Protein AF-0000000071590971 (afdb_homodimer)

Foldseek 3Di:
DKDKDALVPD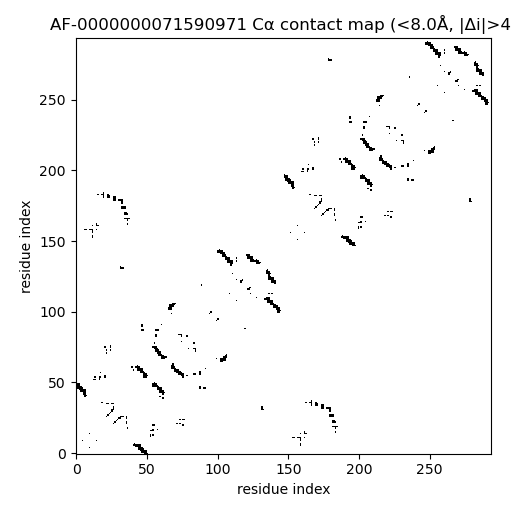DPLRVVQLQVQLCCPVCPVVVFDDDDPDPQSNAWIKIFDDDPSHTQWIKTWHDDPQAIEIDSTDGHPVCPPVCVSVVSVVVVVVCCVVPPLQGKYKYKAFPVCVVVVVVVAKDWDDDWDADSNTTITMIIHHRDPPD/DKDKDALVPDDPLRVVQLQVQLCCPVCPVVVFDDDDDDPQSNAWIKIFDDDPSHTQWIKTWHDDPQAIEIDSTDGHPVCPPVCVSVVSVVVVVVCCVVPPLQGKYKYKAFPVCVVVVVVVAKDWDDDWDADRNTTITMIIHHRPPPD

Secondary structure (DSSP, 8-state):
-EEEEEGGG--HHHHHHHHHHHIIIIIIITT--S--S-GGGGGSEEEEEEETTEEEEEEEEEEETTEEEEEEEEE-GGGTTSSHHHHHHHHHHHHHHHH-TTS-EEEEEEGGGHHHHHTTT-EEEEEEEEETTEEEEEEEE------/-EEEEEGGG--HHHHHHHHHHHIIIIIIITT--S--S-GGGGGSEEEEEEETTEEEEEEEEEEETTEEEEEEEEE-GGGTTSSHHHHHHHHHHHHHHHH-TTS-EEEEEEGGGHHHHHTTT-EEEEEEEEETTEEEEEEEE------

Nearest PDB structures (foldseek):
  1xeb-assembly1_A  TM=9.578E-01  e=4.133E-16  Pseudomonas aeruginosa
  5z6n-assembly1_A  TM=9.595E-01  e=4.675E-16  Escherichia coli K-12
  1xeb-assembly6_F  TM=9.473E-01  e=4.035E-15  Pseudomonas aeruginosa
  5jph-assembly2_A  TM=8.829E-01  e=5.433E-12  Staphylococcus aureus subsp. aureus COL
  1q2y-assembly1_A  TM=8.613E-01  e=1.862E-11  Bacillus subtilis

Solvent-accessible surface area (backbone atoms only — not comparable to full-atom values): 16065 Å² total; per-residue (Å²): 87,79,46,77,36,46,45,90,69,46,46,49,66,55,51,49,27,48,48,30,45,47,31,41,43,59,21,40,71,62,66,29,67,55,72,54,69,58,75,64,56,71,70,14,38,38,39,34,30,46,57,95,84,33,49,44,31,35,32,36,37,36,75,50,99,82,30,31,30,58,44,76,71,45,58,35,80,92,58,60,94,66,58,53,68,60,52,50,50,52,52,51,50,50,52,35,61,73,75,38,40,82,38,29,37,46,37,76,37,50,56,92,52,44,66,63,46,38,77,73,59,34,42,78,48,87,69,72,42,79,51,87,89,35,55,24,30,40,31,37,28,78,38,63,73,81,122,88,78,47,76,36,45,46,88,69,48,47,50,67,55,52,49,28,49,47,30,46,47,29,43,44,59,22,37,71,61,66,30,68,55,72,55,69,57,76,64,56,70,72,14,39,39,39,35,31,44,57,96,83,35,48,45,32,37,32,37,36,37,75,51,99,81,29,31,30,56,46,76,72,44,60,35,79,92,56,58,92,68,57,52,68,58,52,50,50,52,53,53,48,49,52,34,60,74,73,39,39,82,36,29,36,46,38,76,36,49,57,90,51,45,65,63,46,39,75,73,61,34,43,79,49,88,69,72,40,78,51,86,87,35,54,24,30,39,30,37,28,77,38,64,73,84,125

Structure (mmCIF, N/CA/C/O backbone):
data_AF-0000000071590971-model_v1
#
loop_
_entity.id
_entity.type
_entity.pdbx_description
1 polymer 'Acetyltransferase, GNAT family'
#
loop_
_atom_site.group_PDB
_atom_site.id
_atom_site.type_symbol
_atom_site.label_atom_id
_atom_site.label_alt_id
_atom_site.label_comp_id
_atom_site.label_asym_id
_atom_site.label_entity_id
_atom_site.label_seq_id
_atom_site.pdbx_PDB_ins_code
_atom_site.Cartn_x
_atom_site.Cartn_y
_atom_site.Cartn_z
_atom_site.occupancy
_atom_site.B_iso_or_equiv
_atom_site.auth_seq_id
_atom_site.auth_comp_id
_atom_site.auth_asym_id
_atom_site.auth_atom_id
_atom_site.pdbx_PDB_model_num
ATOM 1 N N . MET A 1 1 ? 9.281 -3.762 -20.266 1 92.06 1 MET A N 1
ATOM 2 C CA . MET A 1 1 ? 10.32 -4.73 -19.953 1 92.06 1 MET A CA 1
ATOM 3 C C . MET A 1 1 ? 9.914 -5.609 -18.781 1 92.06 1 MET A C 1
ATOM 5 O O . MET A 1 1 ? 9.312 -5.125 -17.812 1 92.06 1 MET A O 1
ATOM 9 N N . TRP A 1 2 ? 10.141 -6.891 -18.938 1 96.81 2 TRP A N 1
ATOM 10 C CA . TRP A 1 2 ? 9.859 -7.812 -17.844 1 96.81 2 TRP A CA 1
ATOM 11 C C . TRP A 1 2 ? 11.031 -7.883 -16.875 1 96.81 2 TRP A C 1
ATOM 13 O O . TRP A 1 2 ? 12.195 -7.855 -17.281 1 96.81 2 TRP A O 1
ATOM 23 N N . SER A 1 3 ? 10.711 -7.938 -15.68 1 98 3 SER A N 1
ATOM 24 C CA . SER A 1 3 ? 11.734 -8.055 -14.641 1 98 3 SER A CA 1
ATOM 25 C C . SER A 1 3 ? 11.336 -9.102 -13.602 1 98 3 SER A C 1
ATOM 27 O O . SER A 1 3 ? 10.156 -9.281 -13.305 1 98 3 SER A O 1
ATOM 29 N N . ILE A 1 4 ? 12.258 -9.836 -13.078 1 98.06 4 ILE A N 1
ATOM 30 C CA . ILE A 1 4 ? 12.156 -10.727 -11.93 1 98.06 4 ILE A CA 1
ATOM 31 C C . ILE A 1 4 ? 13.188 -10.336 -10.875 1 98.06 4 ILE A C 1
ATOM 33 O O . ILE A 1 4 ? 14.391 -10.352 -11.133 1 98.06 4 ILE A O 1
ATOM 37 N N . LYS A 1 5 ? 12.742 -9.953 -9.758 1 98.12 5 LYS A N 1
ATOM 38 C CA . LYS A 1 5 ? 13.648 -9.438 -8.734 1 98.12 5 LYS A CA 1
ATOM 39 C C . LYS A 1 5 ? 13.25 -9.93 -7.348 1 98.12 5 LYS A C 1
ATOM 41 O O . LYS A 1 5 ? 12.055 -10.07 -7.051 1 98.12 5 LYS A O 1
ATOM 46 N N . THR A 1 6 ? 14.266 -10.195 -6.539 1 97.81 6 THR A N 1
ATOM 47 C CA . THR A 1 6 ? 13.984 -10.336 -5.113 1 97.81 6 THR A CA 1
ATOM 48 C C . THR A 1 6 ? 13.664 -8.977 -4.492 1 97.81 6 THR A C 1
ATOM 50 O O . THR A 1 6 ? 13.867 -7.938 -5.121 1 97.81 6 THR A O 1
ATOM 53 N N . PHE A 1 7 ? 13.086 -8.984 -3.287 1 98.5 7 PHE A N 1
ATOM 54 C CA . PHE A 1 7 ? 12.703 -7.738 -2.633 1 98.5 7 PHE A CA 1
ATOM 55 C C . PHE A 1 7 ? 13.891 -6.793 -2.523 1 98.5 7 PHE A C 1
ATOM 57 O O . PHE A 1 7 ? 13.766 -5.594 -2.789 1 98.5 7 PHE A O 1
ATOM 64 N N . SER A 1 8 ? 15.047 -7.297 -2.168 1 97.44 8 SER A N 1
ATOM 65 C CA . SER A 1 8 ? 16.234 -6.477 -1.939 1 97.44 8 SER A CA 1
ATOM 66 C C . SER A 1 8 ? 16.734 -5.867 -3.24 1 97.44 8 SER A C 1
ATOM 68 O O . SER A 1 8 ? 17.531 -4.918 -3.223 1 97.44 8 SER A O 1
ATOM 70 N N . GLU A 1 9 ? 16.328 -6.391 -4.387 1 98.31 9 GLU A N 1
ATOM 71 C CA . GLU A 1 9 ? 16.766 -5.898 -5.688 1 98.31 9 GLU A CA 1
ATOM 72 C C . GLU A 1 9 ? 15.828 -4.812 -6.211 1 98.31 9 GLU A C 1
ATOM 74 O O . GLU A 1 9 ? 16.156 -4.117 -7.176 1 98.31 9 GLU A O 1
ATOM 79 N N . LEU A 1 10 ? 14.695 -4.68 -5.602 1 98.38 10 LEU A N 1
ATOM 80 C CA . LEU A 1 10 ? 13.734 -3.666 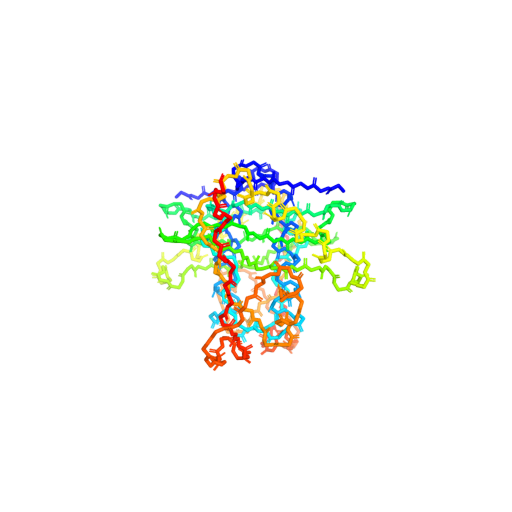-6.035 1 98.38 10 LEU A CA 1
ATOM 81 C C . LEU A 1 10 ? 14.242 -2.268 -5.699 1 98.38 10 LEU A C 1
ATOM 83 O O . LEU A 1 10 ? 14.859 -2.061 -4.648 1 98.38 10 LEU A O 1
ATOM 87 N N . THR A 1 11 ? 14.008 -1.368 -6.555 1 97.5 11 THR A N 1
ATOM 88 C CA . THR A 1 11 ? 14.156 0.041 -6.207 1 97.5 11 THR A CA 1
ATOM 89 C C . THR A 1 11 ? 12.906 0.561 -5.512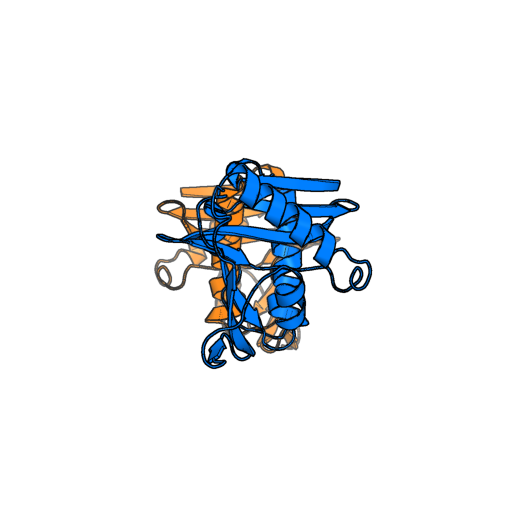 1 97.5 11 THR A C 1
ATOM 91 O O . THR A 1 11 ? 11.844 -0.063 -5.582 1 97.5 11 THR A O 1
ATOM 94 N N . THR A 1 12 ? 12.984 1.682 -4.852 1 97.81 12 THR A N 1
ATOM 95 C CA . THR A 1 12 ? 11.828 2.283 -4.195 1 97.81 12 THR A CA 1
ATOM 96 C C . THR A 1 12 ? 10.766 2.664 -5.215 1 97.81 12 THR A C 1
ATOM 98 O O . THR A 1 12 ? 9.562 2.512 -4.957 1 97.81 12 THR A O 1
ATOM 101 N N . THR A 1 13 ? 11.219 3.104 -6.395 1 97.81 13 THR A N 1
ATOM 102 C CA . THR A 1 13 ? 10.273 3.471 -7.445 1 97.81 13 THR A CA 1
ATOM 103 C C . THR A 1 13 ? 9.508 2.244 -7.938 1 97.81 13 THR A C 1
ATOM 105 O O . THR A 1 13 ? 8.297 2.312 -8.18 1 97.81 13 THR A O 1
ATOM 108 N N . GLU A 1 14 ? 10.211 1.146 -8.055 1 98.12 14 GLU A N 1
ATOM 109 C CA . GLU A 1 14 ? 9.555 -0.095 -8.453 1 98.12 14 GLU A CA 1
ATOM 110 C C . GLU A 1 14 ? 8.57 -0.565 -7.391 1 98.12 14 GLU A C 1
ATOM 112 O O . GLU A 1 14 ? 7.441 -0.958 -7.707 1 98.12 14 GLU A O 1
ATOM 117 N N . LEU A 1 15 ? 9 -0.522 -6.172 1 98.56 15 LEU A N 1
ATOM 118 C CA . LEU A 1 15 ? 8.141 -0.963 -5.078 1 98.56 15 LEU A CA 1
ATOM 119 C C . LEU A 1 15 ? 6.906 -0.076 -4.961 1 98.56 15 LEU A C 1
ATOM 121 O O . LEU A 1 15 ? 5.793 -0.574 -4.781 1 98.56 15 LEU A O 1
ATOM 125 N N . TYR A 1 16 ? 7.121 1.243 -5.109 1 98.62 16 TYR A N 1
ATOM 126 C CA . TYR A 1 16 ? 6 2.176 -5.145 1 98.62 16 TYR A CA 1
ATOM 127 C C . TYR A 1 16 ? 5.004 1.787 -6.234 1 98.62 16 TYR A C 1
ATOM 129 O O . TYR A 1 16 ? 3.803 1.673 -5.973 1 98.62 16 TYR A O 1
ATOM 137 N N . ALA A 1 17 ? 5.469 1.573 -7.426 1 98.62 17 ALA A N 1
ATOM 138 C CA . ALA A 1 17 ? 4.609 1.3 -8.57 1 98.62 17 ALA A CA 1
ATOM 139 C C . ALA A 1 17 ? 3.873 -0.027 -8.398 1 98.62 17 ALA A C 1
ATOM 141 O O . ALA A 1 17 ? 2.715 -0.159 -8.805 1 98.62 17 ALA A O 1
ATOM 142 N N . ILE A 1 18 ? 4.551 -1.015 -7.781 1 98.75 18 ILE A N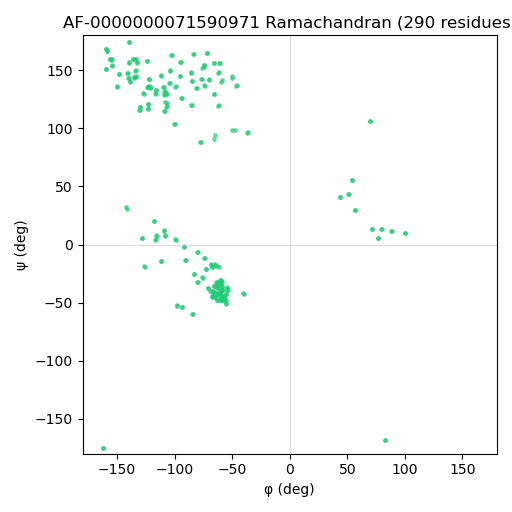 1
ATOM 143 C CA . ILE A 1 18 ? 3.943 -2.314 -7.512 1 98.75 18 ILE A CA 1
ATOM 144 C C . ILE A 1 18 ? 2.771 -2.145 -6.547 1 98.75 18 ILE A C 1
ATOM 146 O O . ILE A 1 18 ? 1.661 -2.605 -6.824 1 98.75 18 ILE A O 1
ATOM 150 N N . TYR A 1 19 ? 2.979 -1.429 -5.492 1 98.81 19 TYR A N 1
ATOM 151 C CA . TYR A 1 19 ? 1.934 -1.257 -4.488 1 98.81 19 TYR A CA 1
ATOM 152 C C . TYR A 1 19 ? 0.808 -0.377 -5.02 1 98.81 19 TYR A C 1
ATOM 154 O O . TYR A 1 19 ? -0.36 -0.578 -4.676 1 98.81 19 TYR A O 1
ATOM 162 N N . GLU A 1 20 ? 1.176 0.636 -5.801 1 98.62 20 GLU A N 1
ATOM 163 C CA . GLU A 1 20 ? 0.149 1.473 -6.414 1 98.62 20 GLU A CA 1
ATOM 164 C C . GLU A 1 20 ? -0.809 0.639 -7.262 1 98.62 20 GLU A C 1
ATOM 166 O O . GLU A 1 20 ? -2.029 0.762 -7.129 1 98.62 20 GLU A O 1
ATOM 171 N N . LEU A 1 21 ? -0.313 -0.253 -8.07 1 98.62 21 LEU A N 1
ATOM 172 C CA . LEU A 1 21 ? -1.128 -1.11 -8.922 1 98.62 21 LEU A CA 1
ATOM 173 C C . LEU A 1 21 ? -1.938 -2.096 -8.086 1 98.62 21 LEU A C 1
ATOM 175 O O . LEU A 1 21 ? -3.123 -2.312 -8.352 1 98.62 21 LEU A O 1
ATOM 179 N N . ARG A 1 22 ? -1.314 -2.711 -7.102 1 98.75 22 ARG A N 1
ATOM 180 C CA . ARG A 1 22 ? -1.985 -3.727 -6.297 1 98.75 22 ARG A CA 1
ATOM 181 C C . ARG A 1 22 ? -3.141 -3.123 -5.504 1 98.75 22 ARG A C 1
ATOM 183 O O . ARG A 1 22 ? -4.234 -3.689 -5.465 1 98.75 22 ARG A O 1
ATOM 190 N N . VAL A 1 23 ? -2.914 -1.978 -4.914 1 98.5 23 VAL A N 1
ATOM 191 C CA . VAL A 1 23 ? -3.988 -1.324 -4.176 1 98.5 23 VAL A CA 1
ATOM 192 C C . VAL A 1 23 ? -5.09 -0.891 -5.137 1 98.5 23 VAL A C 1
ATOM 194 O O . VAL A 1 23 ? -6.277 -1.052 -4.844 1 98.5 23 VAL A O 1
ATOM 197 N N . LYS A 1 24 ? -4.719 -0.324 -6.258 1 98.12 24 LYS A N 1
ATOM 198 C CA . LYS A 1 24 ? -5.672 0.104 -7.277 1 98.12 24 LYS A CA 1
ATOM 199 C C . LYS A 1 24 ? -6.582 -1.045 -7.699 1 98.12 24 LYS A C 1
ATOM 201 O O . LYS A 1 24 ? -7.781 -0.847 -7.906 1 98.12 24 LYS A O 1
ATOM 206 N N . THR A 1 25 ? -6.059 -2.207 -7.762 1 97.81 25 THR A N 1
ATOM 207 C CA . THR A 1 25 ? -6.793 -3.346 -8.305 1 97.81 25 THR A CA 1
ATOM 208 C C . THR A 1 25 ? -7.492 -4.117 -7.188 1 97.81 25 THR A C 1
ATOM 210 O O . THR A 1 25 ? -8.719 -4.273 -7.211 1 97.81 25 THR A O 1
ATOM 213 N N . PHE A 1 26 ? -6.77 -4.531 -6.156 1 96.44 26 PHE A N 1
ATOM 214 C CA . PHE A 1 26 ? -7.289 -5.492 -5.191 1 96.44 26 PHE A CA 1
ATOM 215 C C . PHE A 1 26 ? -8.133 -4.793 -4.129 1 96.44 26 PHE A C 1
ATOM 217 O O . PHE A 1 26 ? -9.047 -5.391 -3.562 1 96.44 26 PHE A O 1
ATOM 224 N N . VAL A 1 27 ? -7.879 -3.512 -3.879 1 96.69 27 VAL A N 1
ATOM 225 C CA . VAL A 1 27 ? -8.664 -2.773 -2.893 1 96.69 27 VAL A CA 1
ATOM 226 C C . VAL A 1 27 ? -9.75 -1.966 -3.596 1 96.69 27 VAL A C 1
ATOM 228 O O . VAL A 1 27 ? -10.938 -2.174 -3.354 1 96.69 27 VAL A O 1
ATOM 231 N N . VAL A 1 28 ? -9.398 -1.169 -4.578 1 96.81 28 VAL A N 1
ATOM 232 C CA . VAL A 1 28 ? -10.32 -0.182 -5.133 1 96.81 28 VAL A CA 1
ATOM 233 C C . VAL A 1 28 ? -11.211 -0.838 -6.188 1 96.81 28 VAL A C 1
ATOM 235 O O . VAL A 1 28 ? -12.438 -0.871 -6.039 1 96.81 28 VAL A O 1
ATOM 238 N N . GLU A 1 29 ? -10.578 -1.341 -7.164 1 96.75 29 GLU A N 1
ATOM 239 C CA . GLU A 1 29 ? -11.344 -1.936 -8.258 1 96.75 29 GLU A CA 1
ATOM 240 C C . GLU A 1 29 ? -12.211 -3.092 -7.762 1 96.75 29 GLU A C 1
ATOM 242 O O . GLU A 1 29 ? -13.375 -3.207 -8.141 1 96.75 29 GLU A O 1
ATOM 247 N N . GLN A 1 30 ? -11.695 -3.914 -6.879 1 93.88 30 GLN A N 1
ATOM 248 C CA . GLN A 1 30 ? -12.406 -5.105 -6.422 1 93.88 30 GLN A CA 1
ATOM 249 C C . GLN A 1 30 ? -13.227 -4.805 -5.172 1 93.88 30 GLN A C 1
ATOM 251 O O . GLN A 1 30 ? -13.914 -5.688 -4.648 1 93.88 30 GLN A O 1
ATOM 256 N N . GLN A 1 31 ? -13.164 -3.602 -4.684 1 93.38 31 GLN A N 1
ATOM 257 C CA . GLN A 1 31 ? -13.969 -3.145 -3.557 1 93.38 31 GLN A CA 1
ATOM 258 C C . GLN A 1 31 ? -13.797 -4.066 -2.354 1 93.38 31 GLN A C 1
ATOM 260 O O . GLN A 1 31 ? -14.789 -4.551 -1.796 1 93.38 31 GLN A O 1
ATOM 265 N N . ARG A 1 32 ? -12.547 -4.234 -1.951 1 92.81 32 ARG A N 1
ATOM 266 C CA . ARG A 1 32 ? -12.227 -5.121 -0.837 1 92.81 32 ARG A CA 1
ATOM 267 C C . ARG A 1 32 ? -11.477 -4.367 0.261 1 92.81 32 ARG A C 1
ATOM 269 O O . ARG A 1 32 ? -10.555 -3.604 -0.019 1 92.81 32 ARG A O 1
ATOM 276 N N . ILE A 1 33 ? -11.914 -4.621 1.506 1 94.62 33 ILE A N 1
ATOM 277 C CA . ILE A 1 33 ? -11.203 -4.133 2.684 1 94.62 33 ILE A CA 1
ATOM 278 C C . ILE A 1 33 ? -10.344 -5.25 3.27 1 94.62 33 ILE A C 1
ATOM 280 O O . ILE A 1 33 ? -10.859 -6.152 3.938 1 94.62 33 ILE A O 1
ATOM 284 N N . TYR A 1 34 ? -9.086 -5.168 3.037 1 94.12 34 TYR A N 1
ATOM 285 C CA . TYR A 1 34 ? -8.148 -6.141 3.592 1 94.12 34 TYR A CA 1
ATOM 286 C C . TYR A 1 34 ? -6.73 -5.59 3.609 1 94.12 34 TYR A C 1
ATOM 288 O O . TYR A 1 34 ? -6.461 -4.535 3.027 1 94.12 34 TYR A O 1
ATOM 296 N N . GLN A 1 35 ? -5.871 -6.199 4.238 1 96.88 35 GLN A N 1
ATOM 297 C CA . GLN A 1 35 ? -4.477 -5.789 4.367 1 96.88 35 GLN A CA 1
ATOM 298 C C . GLN A 1 35 ? -3.688 -6.117 3.105 1 96.88 35 GLN A C 1
ATOM 300 O O . GLN A 1 35 ? -3.119 -7.203 2.988 1 96.88 35 GLN A O 1
ATOM 305 N N . GLU A 1 36 ? -3.793 -5.105 2.283 1 97 36 GLU A N 1
ATOM 306 C CA . GLU A 1 36 ? -2.789 -5.164 1.223 1 97 36 GLU A CA 1
ATOM 307 C C . GLU A 1 36 ? -1.409 -4.781 1.747 1 97 36 GLU A C 1
ATOM 309 O O . GLU A 1 36 ? -1.296 -4.074 2.752 1 97 36 GLU A O 1
ATOM 314 N N . VAL A 1 37 ? -0.201 -5.223 1.146 1 98.06 37 VAL A N 1
ATOM 315 C CA . VAL A 1 37 ? 1.184 -5.086 1.586 1 98.06 37 VAL A CA 1
ATOM 316 C C . VAL A 1 37 ? 1.42 -5.953 2.82 1 98.06 37 VAL A C 1
ATOM 318 O O . VAL A 1 37 ? 0.934 -5.641 3.908 1 98.06 37 VAL A O 1
ATOM 321 N N . ASP A 1 38 ? 2.055 -6.965 2.699 1 97.88 38 ASP A N 1
ATOM 322 C CA . ASP A 1 38 ? 2.273 -7.895 3.803 1 97.88 38 ASP A CA 1
ATOM 323 C C . ASP A 1 38 ? 3.701 -8.438 3.791 1 97.88 38 ASP A C 1
ATOM 325 O O . ASP A 1 38 ? 4.484 -8.109 2.896 1 97.88 38 ASP A O 1
ATOM 329 N N . ASP A 1 39 ? 4.027 -9.164 4.785 1 97.5 39 ASP A N 1
ATOM 330 C CA . ASP A 1 39 ? 5.426 -9.531 4.996 1 97.5 39 ASP A CA 1
ATOM 331 C C . ASP A 1 39 ? 5.867 -10.594 3.992 1 97.5 39 ASP A C 1
ATOM 333 O O . ASP A 1 39 ? 7.062 -10.859 3.852 1 97.5 39 ASP A O 1
ATOM 337 N N . THR A 1 40 ? 4.906 -11.234 3.211 1 97.94 40 THR A N 1
ATOM 338 C CA . THR A 1 40 ? 5.273 -12.141 2.131 1 97.94 40 THR A CA 1
ATOM 339 C C . THR A 1 40 ? 6.113 -11.422 1.078 1 97.94 40 THR A C 1
ATOM 341 O O . THR A 1 40 ? 7 -12.023 0.47 1 97.94 40 THR A O 1
ATOM 344 N N . ASP A 1 41 ? 5.871 -10.156 0.917 1 98.56 41 ASP A N 1
ATOM 345 C CA . ASP A 1 41 ? 6.586 -9.359 -0.076 1 98.56 41 ASP A CA 1
ATOM 346 C C . ASP A 1 41 ? 8.094 -9.383 0.181 1 98.56 41 ASP A C 1
ATOM 348 O O . ASP A 1 41 ? 8.891 -9.352 -0.759 1 98.56 41 ASP A O 1
ATOM 352 N N . LEU A 1 42 ? 8.492 -9.477 1.455 1 98.25 42 LEU A N 1
ATOM 353 C CA . LEU A 1 42 ? 9.891 -9.367 1.842 1 98.25 42 LEU A CA 1
ATOM 354 C C . LEU A 1 42 ? 10.664 -10.617 1.425 1 98.25 42 LEU A C 1
ATOM 356 O O . LEU A 1 42 ? 11.891 -10.57 1.288 1 98.25 42 LEU A O 1
ATOM 360 N N . LYS A 1 43 ? 9.969 -11.734 1.195 1 97.19 43 LYS A N 1
ATOM 361 C CA . LYS A 1 43 ? 10.648 -13 0.92 1 97.19 43 LYS A CA 1
ATOM 362 C C . LYS A 1 43 ? 10.32 -13.5 -0.483 1 97.19 43 LYS A C 1
ATOM 364 O O . LYS A 1 43 ? 10.742 -14.594 -0.869 1 97.19 43 LYS A O 1
ATOM 369 N N . ALA A 1 44 ? 9.594 -12.758 -1.243 1 98 44 ALA A N 1
ATOM 370 C CA . ALA A 1 44 ? 9.086 -13.219 -2.531 1 98 44 ALA A CA 1
ATOM 371 C C . ALA A 1 44 ? 10.016 -12.805 -3.67 1 98 44 ALA A C 1
ATOM 373 O O . ALA A 1 44 ? 10.789 -11.859 -3.533 1 98 44 ALA A O 1
ATOM 374 N N . TYR A 1 45 ? 9.914 -13.547 -4.77 1 98.19 45 TYR A N 1
ATOM 375 C CA . TYR A 1 45 ? 10.289 -13.016 -6.078 1 98.19 45 TYR A CA 1
ATOM 376 C C . TYR A 1 45 ? 9.156 -12.172 -6.664 1 98.19 45 TYR A C 1
ATOM 378 O O . TYR A 1 45 ? 7.984 -12.555 -6.59 1 98.19 45 TYR A O 1
ATOM 386 N N . HIS A 1 46 ? 9.5 -11.086 -7.152 1 98.75 46 HIS A N 1
ATOM 387 C CA . HIS A 1 46 ? 8.555 -10.18 -7.801 1 98.75 46 HIS A CA 1
ATOM 388 C C . HIS A 1 46 ? 8.734 -10.188 -9.312 1 98.75 46 HIS A C 1
ATOM 390 O O . HIS A 1 46 ? 9.82 -9.875 -9.812 1 98.75 46 HIS A O 1
ATOM 396 N N . VAL A 1 47 ? 7.715 -10.562 -10.023 1 98.69 47 VAL A N 1
ATOM 397 C CA . VAL A 1 47 ? 7.676 -10.586 -11.484 1 98.69 47 VAL A CA 1
ATOM 398 C C . VAL A 1 47 ? 6.777 -9.461 -12 1 98.69 47 VAL A C 1
ATOM 400 O O . VAL A 1 47 ? 5.609 -9.367 -11.609 1 98.69 47 VAL A O 1
ATOM 403 N N . PHE A 1 48 ? 7.355 -8.586 -12.836 1 98.69 48 PHE A N 1
ATOM 404 C CA . PHE A 1 48 ? 6.52 -7.469 -13.25 1 98.69 48 PHE A CA 1
ATOM 405 C C . PHE A 1 48 ? 6.977 -6.922 -14.594 1 98.69 48 PHE A C 1
ATOM 407 O O . PHE A 1 48 ? 8.117 -7.137 -15 1 98.69 48 PHE A O 1
ATOM 414 N N . LYS A 1 49 ? 6.055 -6.336 -15.266 1 98.44 49 LYS A N 1
ATOM 415 C CA . LYS A 1 49 ? 6.312 -5.613 -16.516 1 98.44 49 LYS A CA 1
ATOM 416 C C . LYS A 1 49 ? 6.168 -4.109 -16.312 1 98.44 49 LYS A C 1
ATOM 418 O O . LYS A 1 49 ? 5.16 -3.643 -15.773 1 98.44 49 LYS A O 1
ATOM 423 N N . THR A 1 50 ? 7.195 -3.381 -16.75 1 97.25 50 THR A N 1
ATOM 424 C CA . THR A 1 50 ? 7.207 -1.93 -16.609 1 97.25 50 THR A CA 1
ATOM 425 C C . THR A 1 50 ? 7.016 -1.254 -17.969 1 97.25 50 THR A C 1
ATOM 427 O O . THR A 1 50 ? 7.648 -1.64 -18.953 1 97.25 50 THR A O 1
ATOM 430 N N . VAL A 1 51 ? 6.078 -0.267 -17.984 1 94.62 51 VAL A N 1
ATOM 431 C CA . VAL A 1 51 ? 5.898 0.625 -19.125 1 94.62 51 VAL A CA 1
ATOM 432 C C . VAL A 1 51 ? 5.875 2.076 -18.656 1 94.62 51 VAL A C 1
ATOM 434 O O . VAL A 1 51 ? 4.977 2.475 -17.906 1 94.62 51 VAL A O 1
ATOM 437 N N . ASN A 1 52 ? 6.789 2.936 -19.078 1 90.75 52 ASN A N 1
ATOM 438 C CA . ASN A 1 52 ? 6.859 4.348 -18.719 1 90.75 52 ASN A CA 1
ATOM 439 C C . ASN A 1 52 ? 6.797 4.543 -17.203 1 90.75 52 ASN A C 1
ATOM 441 O O . ASN A 1 52 ? 5.98 5.324 -16.703 1 90.75 52 ASN A O 1
ATOM 445 N N . GLN A 1 53 ? 7.5 3.748 -16.375 1 87.69 53 GLN A N 1
ATOM 446 C CA . GLN A 1 53 ? 7.672 3.844 -14.93 1 87.69 53 GLN A CA 1
ATOM 447 C C . GLN A 1 53 ? 6.43 3.346 -14.195 1 87.69 53 GLN A C 1
ATOM 449 O O . GLN A 1 53 ? 6.316 3.51 -12.977 1 87.69 53 GLN A O 1
ATOM 454 N N . SER A 1 54 ? 5.512 2.824 -14.961 1 94.56 54 SER A N 1
ATOM 455 C CA . SER A 1 54 ? 4.348 2.172 -14.375 1 94.56 54 SER A CA 1
ATOM 456 C C . SER A 1 54 ? 4.457 0.654 -14.469 1 94.56 54 SER A C 1
ATOM 458 O O . SER A 1 54 ? 5.09 0.127 -15.383 1 94.56 54 SER A O 1
ATOM 460 N N . ILE A 1 55 ? 3.887 0.023 -13.531 1 98.06 55 ILE A N 1
ATOM 461 C CA . ILE A 1 55 ? 3.77 -1.43 -13.586 1 98.06 55 ILE A CA 1
ATOM 462 C C . ILE A 1 55 ? 2.426 -1.815 -14.203 1 98.06 55 ILE A C 1
ATOM 464 O O . ILE A 1 55 ? 1.372 -1.406 -13.711 1 98.06 55 ILE A O 1
ATOM 468 N N . ILE A 1 56 ? 2.455 -2.623 -15.227 1 98 56 ILE A N 1
ATOM 469 C CA . ILE A 1 56 ? 1.195 -2.92 -15.906 1 98 56 ILE A CA 1
ATOM 470 C C . ILE A 1 56 ? 0.822 -4.383 -15.68 1 98 56 ILE A C 1
ATOM 472 O O . ILE A 1 56 ? -0.31 -4.789 -15.945 1 98 56 ILE A O 1
ATOM 476 N N . ALA A 1 57 ? 1.695 -5.199 -15.219 1 98.69 57 ALA A N 1
ATOM 477 C CA . ALA A 1 57 ? 1.467 -6.582 -14.812 1 98.69 57 ALA A CA 1
ATOM 478 C C . ALA A 1 57 ? 2.398 -6.977 -13.672 1 98.69 57 ALA A C 1
ATOM 480 O O . ALA A 1 57 ? 3.553 -6.543 -13.625 1 98.69 57 ALA A O 1
ATOM 481 N N . TYR A 1 58 ? 1.916 -7.82 -12.797 1 98.81 58 TYR A N 1
ATOM 482 C CA . TYR A 1 58 ? 2.699 -8.164 -11.609 1 98.81 58 TYR A CA 1
ATOM 483 C C . TYR A 1 58 ? 2.232 -9.477 -11.008 1 98.81 58 TYR A C 1
ATOM 485 O O . TYR A 1 58 ? 1.045 -9.812 -11.07 1 98.81 58 TYR A O 1
ATOM 493 N N . ALA A 1 59 ? 3.135 -10.18 -10.359 1 98.75 59 ALA A N 1
ATOM 494 C CA . ALA A 1 59 ? 2.881 -11.297 -9.453 1 98.75 59 ALA A CA 1
ATOM 495 C C . ALA A 1 59 ? 4.035 -11.484 -8.477 1 98.75 59 ALA A C 1
ATOM 497 O O . ALA A 1 59 ? 5.148 -11.016 -8.727 1 98.75 59 ALA A O 1
ATOM 498 N N . ARG A 1 60 ? 3.758 -12.133 -7.414 1 98.75 60 ARG A N 1
ATOM 499 C CA . ARG A 1 60 ? 4.836 -12.5 -6.504 1 98.75 60 ARG A CA 1
ATOM 500 C C . ARG A 1 60 ? 4.883 -14.008 -6.297 1 98.75 60 ARG A C 1
ATOM 502 O O . ARG A 1 60 ? 3.84 -14.672 -6.246 1 98.75 60 ARG A O 1
ATOM 509 N N . ILE A 1 61 ? 6.059 -14.586 -6.195 1 98.38 61 ILE A N 1
ATOM 510 C CA . ILE A 1 61 ? 6.336 -16 -5.992 1 98.38 61 ILE A CA 1
ATOM 511 C C . ILE A 1 61 ? 7.039 -16.203 -4.652 1 98.38 61 ILE A C 1
ATOM 513 O O . ILE A 1 61 ? 7.992 -15.492 -4.332 1 98.38 61 ILE A O 1
ATOM 517 N N . PHE A 1 62 ? 6.621 -17.156 -3.85 1 98.06 62 PHE A N 1
ATOM 518 C CA . PHE A 1 62 ? 7.211 -17.359 -2.533 1 98.06 62 PHE A CA 1
ATOM 519 C C . PHE A 1 62 ? 7.023 -18.812 -2.086 1 98.06 62 PHE A C 1
ATOM 521 O O . PHE A 1 62 ? 6.156 -19.516 -2.605 1 98.06 62 PHE A O 1
ATOM 528 N N . THR A 1 63 ? 7.844 -19.234 -1.167 1 96.75 63 THR A N 1
ATOM 529 C CA . THR A 1 63 ? 7.766 -20.594 -0.652 1 96.75 63 THR A CA 1
ATOM 530 C C . THR A 1 63 ? 7.008 -20.625 0.672 1 96.75 63 THR A C 1
ATOM 532 O O . THR A 1 63 ? 7.098 -19.688 1.471 1 96.75 63 THR A O 1
ATOM 535 N N . GLU A 1 64 ? 6.207 -21.578 0.686 1 94.56 64 GLU A N 1
ATOM 536 C CA . GLU A 1 64 ? 5.676 -22.016 1.97 1 94.56 64 GLU A CA 1
ATOM 537 C C . GLU A 1 64 ? 6.367 -23.297 2.439 1 94.56 64 GLU A C 1
ATOM 539 O O . GLU A 1 64 ? 7.215 -23.844 1.731 1 94.56 64 GLU A O 1
ATOM 544 N N . ASP A 1 65 ? 6.316 -23.703 3.631 1 88.06 65 ASP A N 1
ATOM 545 C CA . ASP A 1 65 ? 7.043 -24.812 4.258 1 88.06 65 ASP A CA 1
ATOM 546 C C . ASP A 1 65 ? 7.133 -26.016 3.322 1 88.06 65 ASP A C 1
ATOM 548 O O . ASP A 1 65 ? 8.203 -26.594 3.145 1 88.06 65 ASP A O 1
ATOM 552 N N . ASP A 1 66 ? 6.141 -26.453 2.596 1 92.31 66 ASP A N 1
ATOM 553 C CA . ASP A 1 66 ? 6.156 -27.703 1.847 1 92.31 66 ASP A CA 1
ATOM 554 C C . ASP A 1 66 ? 5.762 -27.469 0.389 1 92.31 66 ASP A C 1
ATOM 556 O O . ASP A 1 66 ? 5.637 -28.422 -0.382 1 92.31 66 ASP A O 1
ATOM 560 N N . HIS A 1 67 ? 5.594 -26.234 0.01 1 96.94 67 HIS A N 1
ATOM 561 C CA . HIS A 1 67 ? 5.195 -25.969 -1.367 1 96.94 67 HIS A CA 1
ATOM 562 C C . HIS A 1 67 ? 5.559 -24.531 -1.772 1 96.94 67 HIS A C 1
ATOM 564 O O . HIS A 1 67 ? 5.957 -23.734 -0.93 1 96.94 67 HIS A O 1
ATOM 570 N N . LEU A 1 68 ? 5.484 -24.344 -3.078 1 97.44 68 LEU A N 1
ATOM 571 C CA . LEU A 1 68 ? 5.613 -23.016 -3.68 1 97.44 68 LEU A CA 1
ATOM 572 C C . LEU A 1 68 ? 4.242 -22.391 -3.908 1 97.44 68 LEU A C 1
ATOM 574 O O . LEU A 1 68 ? 3.264 -23.109 -4.16 1 97.44 68 LEU A O 1
ATOM 578 N N . SER A 1 69 ? 4.23 -21.125 -3.734 1 98.12 69 SER A N 1
ATOM 579 C CA . SER A 1 69 ? 3.012 -20.406 -4.066 1 98.12 69 SER A CA 1
ATOM 580 C C . SER A 1 69 ? 3.324 -19.125 -4.832 1 98.12 69 SER A C 1
ATOM 582 O O . SER A 1 69 ? 4.477 -18.688 -4.883 1 98.12 69 SER A O 1
ATOM 584 N N . PHE A 1 70 ? 2.355 -18.641 -5.52 1 98.06 70 PHE A N 1
ATOM 585 C CA . PHE A 1 70 ? 2.389 -17.297 -6.086 1 98.06 70 PHE A CA 1
ATOM 586 C C . PHE A 1 70 ? 1.032 -16.625 -5.949 1 98.06 70 PHE A C 1
ATOM 588 O O . PHE A 1 70 ? 0.021 -17.281 -5.711 1 98.06 70 PHE A O 1
ATOM 595 N N . GLY A 1 71 ? 1.024 -15.305 -5.969 1 97.31 71 GLY A N 1
ATOM 596 C CA . GLY A 1 71 ? -0.21 -14.555 -5.805 1 97.31 71 GLY A CA 1
ATOM 597 C C . GLY A 1 71 ? -0.097 -13.117 -6.266 1 97.31 71 GLY A C 1
ATOM 598 O O . GLY A 1 71 ? 0.874 -12.742 -6.93 1 97.31 71 GLY A O 1
ATOM 599 N N . ARG A 1 72 ? -1.241 -12.383 -6.008 1 97.69 72 ARG A N 1
ATOM 600 C CA . ARG A 1 72 ? -1.355 -10.992 -6.426 1 97.69 72 ARG A CA 1
ATOM 601 C C . ARG A 1 72 ? -1.146 -10.852 -7.93 1 97.69 72 ARG A C 1
ATOM 603 O O . ARG A 1 72 ? -0.469 -9.922 -8.383 1 97.69 72 ARG A O 1
ATOM 610 N N . VAL A 1 73 ? -1.528 -11.906 -8.57 1 97.62 73 VAL A N 1
ATOM 611 C CA . VAL A 1 73 ? -1.467 -11.859 -10.023 1 97.62 73 VAL A CA 1
ATOM 612 C C . VAL A 1 73 ? -2.391 -10.758 -10.547 1 97.62 73 VAL A C 1
ATOM 614 O O . VAL A 1 73 ? -3.605 -10.812 -10.344 1 97.62 73 VAL A O 1
ATOM 617 N N . VAL A 1 74 ? -1.771 -9.773 -11.25 1 98 74 VAL A N 1
ATOM 618 C CA . VAL A 1 74 ? -2.584 -8.617 -11.609 1 98 74 VAL A CA 1
ATOM 619 C C . VAL A 1 74 ? -2.08 -8.016 -12.922 1 98 74 VAL A C 1
ATOM 621 O O . VAL A 1 74 ? -0.871 -7.965 -13.156 1 98 74 VAL A O 1
ATOM 624 N N . VAL A 1 75 ? -2.975 -7.703 -13.758 1 98 75 VAL A N 1
ATOM 625 C CA . VAL A 1 75 ? -2.752 -6.883 -14.938 1 98 75 VAL A CA 1
ATOM 626 C C . VAL A 1 75 ? -3.553 -5.586 -14.836 1 98 75 VAL A C 1
ATOM 628 O O . VAL A 1 75 ? -4.727 -5.605 -14.453 1 98 75 VAL A O 1
ATOM 631 N N . ASP A 1 76 ? -2.867 -4.465 -15.062 1 97.88 76 ASP A N 1
ATOM 632 C CA . ASP A 1 76 ? -3.555 -3.178 -15.07 1 97.88 76 ASP A CA 1
ATOM 633 C C . ASP A 1 76 ? -4.844 -3.248 -15.883 1 97.88 76 ASP A C 1
ATOM 635 O O . ASP A 1 76 ? -4.863 -3.826 -16.969 1 97.88 76 ASP A O 1
ATOM 639 N N . LYS A 1 77 ? -5.871 -2.664 -15.375 1 96.62 77 LYS A N 1
ATOM 640 C CA . LYS A 1 77 ? -7.203 -2.73 -15.969 1 96.62 77 LYS A CA 1
ATOM 641 C C . LYS A 1 77 ? -7.172 -2.273 -17.422 1 96.62 77 LYS A C 1
ATOM 643 O O . LYS A 1 77 ? -7.812 -2.881 -18.281 1 96.62 77 LYS A O 1
ATOM 648 N N . ASN A 1 78 ? -6.402 -1.261 -17.703 1 95.44 78 ASN A N 1
ATOM 649 C CA . ASN A 1 78 ? -6.371 -0.656 -19.031 1 95.44 78 ASN A CA 1
ATOM 650 C C . ASN A 1 78 ? -5.5 -1.461 -20 1 95.44 78 ASN A C 1
ATOM 652 O O . ASN A 1 78 ? -5.422 -1.145 -21.188 1 95.44 78 ASN A O 1
ATOM 656 N N . GLN A 1 79 ? -4.805 -2.488 -19.516 1 94.94 79 GLN A N 1
ATOM 657 C CA . GLN A 1 79 ? -3.895 -3.289 -20.328 1 94.94 79 GLN A CA 1
ATOM 658 C C . GLN A 1 79 ? -4.379 -4.73 -20.438 1 94.94 79 GLN A C 1
ATOM 660 O O . GLN A 1 79 ? -3.664 -5.594 -20.938 1 94.94 79 GLN A O 1
ATOM 665 N N . ARG A 1 80 ? -5.594 -4.969 -19.938 1 93.5 80 ARG A N 1
ATOM 666 C CA . ARG A 1 80 ? -6.133 -6.324 -19.953 1 93.5 80 ARG A CA 1
ATOM 667 C C . ARG A 1 80 ? -6.598 -6.699 -21.359 1 93.5 80 ARG A C 1
ATOM 669 O O . ARG A 1 80 ? -6.84 -5.828 -22.203 1 93.5 80 ARG A O 1
ATOM 676 N N . GLY A 1 81 ? -6.559 -7.992 -21.641 1 91.19 81 GLY A N 1
ATOM 677 C CA . GLY A 1 81 ? -6.957 -8.469 -22.953 1 91.19 81 GLY A CA 1
ATOM 678 C C . GLY A 1 81 ? -5.812 -8.5 -23.953 1 91.19 81 GLY A C 1
ATOM 679 O O . GLY A 1 81 ? -6.031 -8.656 -25.156 1 91.19 81 GLY A O 1
ATOM 680 N N . GLN A 1 82 ? -4.547 -8.336 -23.469 1 92.88 82 GLN A N 1
ATOM 681 C CA . GLN A 1 82 ? -3.373 -8.297 -24.344 1 92.88 82 GLN A CA 1
ATOM 682 C C . GLN A 1 82 ? -2.42 -9.445 -24.031 1 92.88 82 GLN A C 1
ATOM 684 O O . GLN A 1 82 ? -1.21 -9.328 -24.219 1 92.88 82 GLN A O 1
ATOM 689 N N . HIS A 1 83 ? -2.928 -10.469 -23.391 1 94.19 83 HIS A N 1
ATOM 690 C CA . HIS A 1 83 ? -2.229 -11.719 -23.125 1 94.19 83 HIS A CA 1
ATOM 691 C C . HIS A 1 83 ? -1.142 -11.531 -22.062 1 94.19 83 HIS A C 1
ATOM 693 O O . HIS A 1 83 ? -0.232 -12.359 -21.953 1 94.19 83 HIS A O 1
ATOM 699 N N . LEU A 1 84 ? -1.15 -10.461 -21.391 1 96.19 84 LEU A N 1
ATOM 700 C CA . LEU A 1 84 ? -0.137 -10.188 -20.375 1 96.19 84 LEU A CA 1
ATOM 701 C C . LEU A 1 84 ? -0.218 -11.203 -19.25 1 96.19 84 LEU A C 1
ATOM 703 O O . LEU A 1 84 ? 0.799 -11.539 -18.641 1 96.19 84 LEU A O 1
ATOM 707 N N . GLY A 1 85 ? -1.465 -11.68 -18.969 1 96.81 85 GLY A N 1
ATOM 708 C CA . GLY A 1 85 ? -1.615 -12.719 -17.969 1 9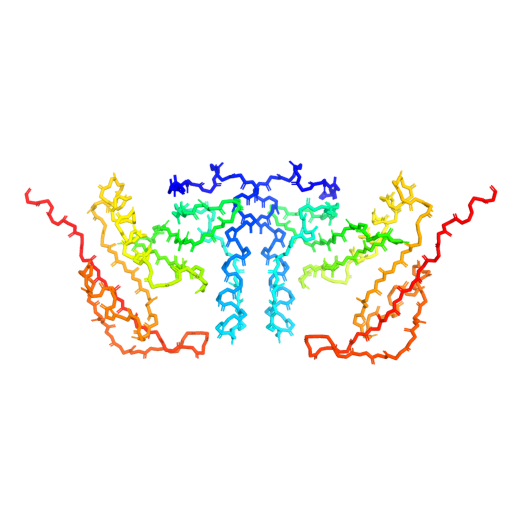6.81 85 GLY A CA 1
ATOM 709 C C . GLY A 1 85 ? -0.855 -13.992 -18.312 1 96.81 85 GLY A C 1
ATOM 710 O O . GLY A 1 85 ? -0.188 -14.57 -17.453 1 96.81 85 GLY A O 1
ATOM 711 N N . ALA A 1 86 ? -0.98 -14.367 -19.516 1 96.19 86 ALA A N 1
ATOM 712 C CA . ALA A 1 86 ? -0.267 -15.555 -20 1 96.19 86 ALA A CA 1
ATOM 713 C C . ALA A 1 86 ? 1.243 -15.336 -19.953 1 96.19 86 ALA A C 1
ATOM 715 O O . ALA A 1 86 ? 1.994 -16.234 -19.562 1 96.19 86 ALA A O 1
ATOM 716 N N . ASP A 1 87 ? 1.681 -14.148 -20.375 1 97 87 ASP A N 1
ATOM 717 C CA . ASP A 1 87 ? 3.1 -13.812 -20.297 1 97 87 ASP A CA 1
ATOM 718 C C . ASP A 1 87 ? 3.604 -13.883 -18.859 1 97 87 ASP A C 1
ATOM 720 O O . ASP A 1 87 ? 4.691 -14.406 -18.609 1 97 87 ASP A O 1
ATOM 724 N N . LEU A 1 88 ? 2.834 -13.344 -18 1 97.56 88 LEU A N 1
ATOM 725 C CA . LEU A 1 88 ? 3.166 -13.375 -16.578 1 97.56 88 LEU A CA 1
ATOM 726 C C . LEU A 1 88 ? 3.34 -14.805 -16.094 1 97.56 88 LEU A C 1
ATOM 728 O O . LEU A 1 88 ? 4.328 -15.125 -15.43 1 97.56 88 LEU A O 1
ATOM 732 N N . MET A 1 89 ? 2.443 -15.711 -16.469 1 97.12 89 MET A N 1
ATOM 733 C CA . MET A 1 89 ? 2.508 -17.125 -16.078 1 97.12 89 MET A CA 1
ATOM 734 C C . MET A 1 89 ? 3.764 -17.781 -16.625 1 97.12 89 MET A C 1
ATOM 736 O O . MET A 1 89 ? 4.379 -18.609 -15.961 1 97.12 89 MET A O 1
ATOM 740 N N . ALA A 1 90 ? 4.125 -17.406 -17.812 1 96.5 90 ALA A N 1
ATOM 741 C CA . ALA A 1 90 ? 5.344 -17.953 -18.406 1 96.5 90 ALA A CA 1
ATOM 742 C C . ALA A 1 90 ? 6.57 -17.594 -17.578 1 96.5 90 ALA A C 1
ATOM 744 O O . ALA A 1 90 ? 7.457 -18.422 -17.375 1 96.5 90 ALA A O 1
ATOM 745 N N . HIS A 1 91 ? 6.629 -16.391 -17.156 1 97.31 91 HIS A N 1
ATOM 746 C CA . HIS A 1 91 ? 7.75 -15.953 -16.328 1 97.31 91 HIS A CA 1
ATOM 747 C C . HIS A 1 91 ? 7.727 -16.625 -14.961 1 97.31 91 HIS A C 1
ATOM 749 O O . HIS A 1 91 ? 8.773 -16.953 -14.406 1 97.31 91 HIS A O 1
ATOM 755 N N . ILE A 1 92 ? 6.535 -16.766 -14.359 1 96.81 92 ILE A N 1
ATOM 756 C CA . ILE A 1 92 ? 6.406 -17.5 -13.109 1 96.81 92 ILE A CA 1
ATOM 757 C C . ILE A 1 92 ? 6.957 -18.906 -13.281 1 96.81 92 ILE A C 1
ATOM 759 O O . ILE A 1 92 ? 7.766 -19.375 -12.469 1 96.81 92 ILE A O 1
ATOM 763 N N . GLU A 1 93 ? 6.547 -19.531 -14.344 1 94.25 93 GLU A N 1
ATOM 764 C CA . GLU A 1 93 ? 7.016 -20.891 -14.633 1 94.25 93 GLU A CA 1
ATOM 765 C C . GLU A 1 93 ? 8.531 -20.922 -14.781 1 94.25 93 GLU A C 1
ATOM 767 O O . GLU A 1 93 ? 9.18 -21.891 -14.367 1 94.25 93 GLU A O 1
ATOM 772 N N . GLN A 1 94 ? 9.047 -19.953 -15.398 1 94.38 94 GLN A N 1
ATOM 773 C CA . GLN A 1 94 ? 10.5 -19.859 -15.539 1 94.38 94 GLN A CA 1
ATOM 774 C C . GLN A 1 94 ? 11.188 -19.859 -14.18 1 94.38 94 GLN A C 1
ATOM 776 O O . GLN A 1 94 ? 12.164 -20.578 -13.977 1 94.38 94 GLN A O 1
ATOM 781 N N . VAL A 1 95 ? 10.711 -19.031 -13.242 1 94.06 95 VAL A N 1
ATOM 782 C CA . VAL A 1 95 ? 11.273 -18.953 -11.898 1 94.06 95 VAL A CA 1
ATOM 783 C C . VAL A 1 95 ? 11.141 -20.312 -11.203 1 94.06 95 VAL A C 1
ATOM 785 O O . VAL A 1 95 ? 12.07 -20.766 -10.539 1 94.06 95 VAL A O 1
ATOM 788 N N . VAL A 1 96 ? 10.008 -20.922 -11.375 1 92.69 96 VAL A N 1
ATOM 789 C CA . VAL A 1 96 ? 9.734 -22.219 -10.758 1 92.69 96 VAL A CA 1
ATOM 790 C C . VAL A 1 96 ? 10.742 -23.25 -11.266 1 92.69 96 VAL A C 1
ATOM 792 O O . VAL A 1 96 ? 11.352 -23.969 -10.469 1 92.69 96 VAL A O 1
ATOM 795 N N . GLN A 1 97 ? 10.93 -23.297 -12.523 1 91.19 97 GLN A N 1
ATOM 796 C CA . GLN A 1 97 ? 11.828 -24.266 -13.133 1 91.19 97 GLN A CA 1
ATOM 797 C C . GLN A 1 97 ? 13.273 -24.031 -12.695 1 91.19 97 GLN A C 1
ATOM 799 O O . GLN A 1 97 ? 14.008 -25 -12.461 1 91.19 97 GLN A O 1
ATOM 804 N N . GLU A 1 98 ? 13.625 -22.859 -12.523 1 92.25 98 GLU A N 1
ATOM 805 C CA . GLU A 1 98 ? 15.008 -22.5 -12.219 1 92.25 98 GLU A CA 1
ATOM 806 C C . GLU A 1 98 ? 15.32 -22.719 -10.742 1 92.25 98 GLU A C 1
ATOM 808 O O . GLU A 1 98 ? 16.438 -23.109 -10.391 1 92.25 98 GLU A O 1
ATOM 813 N N . HIS A 1 99 ? 14.32 -22.531 -9.914 1 91.5 99 HIS A N 1
ATOM 814 C CA . HIS A 1 99 ? 14.695 -22.422 -8.508 1 91.5 99 HIS A CA 1
ATOM 815 C C . HIS A 1 99 ? 13.898 -23.406 -7.656 1 91.5 99 HIS A C 1
ATOM 817 O O . HIS A 1 99 ? 14.289 -23.719 -6.527 1 91.5 99 HIS A O 1
ATOM 823 N N . TYR A 1 100 ? 12.797 -23.891 -8.211 1 92.38 100 TYR A N 1
ATOM 824 C CA . TYR A 1 100 ? 11.883 -24.594 -7.32 1 92.38 100 TYR A CA 1
ATOM 825 C C . TYR A 1 100 ? 11.266 -25.812 -8.016 1 92.38 100 TYR A C 1
ATOM 827 O O . TYR A 1 100 ? 10.117 -26.156 -7.758 1 92.38 100 TYR A O 1
ATOM 835 N N . ALA A 1 101 ? 11.953 -26.406 -8.891 1 89 101 ALA A N 1
ATOM 836 C CA . ALA A 1 101 ? 11.414 -27.469 -9.75 1 89 101 ALA A CA 1
ATOM 837 C C . ALA A 1 101 ? 10.953 -28.656 -8.93 1 89 101 ALA A C 1
ATOM 839 O O . ALA A 1 101 ? 10.062 -29.406 -9.352 1 89 101 ALA A O 1
ATOM 840 N N . ASP A 1 102 ? 11.422 -28.766 -7.715 1 91.19 102 ASP A N 1
ATOM 841 C CA . ASP A 1 102 ? 11.156 -29.953 -6.914 1 91.19 102 ASP A CA 1
ATOM 842 C C . ASP A 1 102 ? 10.016 -29.703 -5.934 1 91.19 102 ASP A C 1
ATOM 844 O O . ASP A 1 102 ? 9.664 -30.594 -5.152 1 91.19 102 ASP A O 1
ATOM 848 N N . LEU A 1 103 ? 9.391 -28.578 -5.984 1 94.38 103 LEU A N 1
ATOM 849 C CA . LEU A 1 103 ? 8.289 -28.25 -5.078 1 94.38 103 LEU A CA 1
ATOM 850 C C . LEU A 1 103 ? 6.961 -28.219 -5.828 1 94.38 103 LEU A C 1
ATOM 852 O O . LEU A 1 103 ? 6.891 -27.719 -6.953 1 94.38 103 LEU A O 1
ATOM 856 N N . PRO A 1 104 ? 5.945 -28.828 -5.211 1 96.5 104 PRO A N 1
ATOM 857 C CA . PRO A 1 104 ? 4.617 -28.562 -5.766 1 96.5 104 PRO A CA 1
ATOM 858 C C . PRO A 1 104 ? 4.184 -27.109 -5.598 1 96.5 104 PRO A C 1
ATOM 860 O O . PRO A 1 104 ? 4.715 -26.391 -4.738 1 96.5 104 PRO A O 1
ATOM 863 N N . ILE A 1 105 ? 3.289 -26.703 -6.461 1 97.62 105 ILE A N 1
ATOM 864 C CA . ILE A 1 105 ? 2.744 -25.359 -6.371 1 97.62 105 ILE A CA 1
ATOM 865 C C . ILE A 1 105 ? 1.312 -25.406 -5.844 1 97.62 105 ILE A C 1
ATOM 867 O O . ILE A 1 105 ? 0.515 -26.25 -6.281 1 97.62 105 ILE A O 1
ATOM 871 N N . GLN A 1 106 ? 1.035 -24.609 -4.848 1 97.81 106 GLN A N 1
ATOM 872 C CA . GLN A 1 106 ? -0.316 -24.453 -4.316 1 97.81 106 GLN A CA 1
ATOM 873 C C . GLN A 1 106 ? -0.733 -23 -4.281 1 97.81 106 GLN A C 1
ATOM 875 O O . GLN A 1 106 ? 0.022 -22.141 -3.814 1 97.81 106 GLN A O 1
ATOM 880 N N . ILE A 1 107 ? -1.939 -22.719 -4.852 1 97.62 107 ILE A N 1
ATOM 881 C CA . ILE A 1 107 ? -2.455 -21.359 -4.824 1 97.62 107 ILE A CA 1
ATOM 882 C C . ILE A 1 107 ? -3.922 -21.359 -4.402 1 97.62 107 ILE A C 1
ATOM 884 O O . ILE A 1 107 ? -4.551 -22.422 -4.348 1 97.62 107 ILE A O 1
ATOM 888 N N . GLU A 1 108 ? -4.41 -20.25 -3.949 1 96.19 108 GLU A N 1
ATOM 889 C CA . GLU A 1 108 ? -5.832 -19.969 -3.787 1 96.19 108 GLU A CA 1
ATOM 890 C C . GLU A 1 108 ? -6.312 -18.953 -4.82 1 96.19 108 GLU A C 1
ATOM 892 O O . GLU A 1 108 ? -5.844 -17.812 -4.844 1 96.19 108 GLU A O 1
ATOM 897 N N . ALA A 1 109 ? -7.172 -19.375 -5.684 1 96.25 109 ALA A N 1
ATOM 898 C CA . ALA A 1 109 ? -7.641 -18.531 -6.777 1 96.25 109 ALA A CA 1
ATOM 899 C C . ALA A 1 109 ? -9.109 -18.172 -6.594 1 96.25 109 ALA A C 1
ATOM 901 O O . ALA A 1 109 ? -9.891 -18.953 -6.062 1 96.25 109 ALA A O 1
ATOM 902 N N . GLN A 1 110 ? -9.422 -16.938 -7.035 1 92.94 110 GLN A N 1
ATOM 903 C CA . GLN A 1 110 ? -10.836 -16.625 -7.16 1 92.94 110 GLN A CA 1
ATOM 904 C C . GLN A 1 110 ? -11.531 -17.578 -8.125 1 92.94 110 GLN A C 1
ATOM 906 O O . GLN A 1 110 ? -10.969 -17.938 -9.164 1 92.94 110 GLN A O 1
ATOM 911 N N . VAL A 1 111 ? -12.75 -18 -7.789 1 94.94 111 VAL A N 1
ATOM 912 C CA . VAL A 1 111 ? -13.461 -19.047 -8.508 1 94.94 111 VAL A CA 1
ATOM 913 C C . VAL A 1 111 ? -13.609 -18.656 -9.977 1 94.94 111 VAL A C 1
ATOM 915 O O . VAL A 1 111 ? -13.367 -19.469 -10.875 1 94.94 111 VAL A O 1
ATOM 918 N N . PRO A 1 112 ? -13.875 -17.406 -10.32 1 93.94 112 PRO A N 1
ATOM 919 C CA . PRO A 1 112 ? -14.086 -17.062 -11.727 1 93.94 112 PRO A CA 1
ATOM 920 C C . PRO A 1 112 ? -12.82 -17.219 -12.57 1 93.94 112 PRO A C 1
ATOM 922 O O . PRO A 1 112 ? -12.898 -17.375 -13.789 1 93.94 112 PRO A O 1
ATOM 925 N N . VAL A 1 113 ? -11.656 -17.25 -11.992 1 93.94 113 VAL A N 1
ATOM 926 C CA . VAL A 1 113 ? -10.438 -17.281 -12.797 1 93.94 113 VAL A CA 1
ATOM 927 C C . VAL A 1 113 ? -9.789 -18.656 -12.703 1 93.94 113 VAL A C 1
ATOM 929 O O . VAL A 1 113 ? -8.664 -18.844 -13.188 1 93.94 113 VAL A O 1
ATOM 932 N N . GLN A 1 114 ? -10.469 -19.594 -12.086 1 95.38 114 GLN A N 1
ATOM 933 C CA . GLN A 1 114 ? -9.883 -20.922 -11.922 1 95.38 114 GLN A CA 1
ATOM 934 C C . GLN A 1 114 ? -9.555 -21.547 -13.273 1 95.38 114 GLN A C 1
ATOM 936 O O . GLN A 1 114 ? -8.57 -22.281 -13.398 1 95.38 114 GLN A O 1
ATOM 941 N N . GLY A 1 115 ? -10.422 -21.266 -14.312 1 95.88 115 GLY A N 1
ATOM 942 C CA . GLY A 1 115 ? -10.164 -21.781 -15.648 1 95.88 115 GLY A CA 1
ATOM 943 C C . GLY A 1 115 ? -8.852 -21.297 -16.234 1 95.88 115 GLY A C 1
ATOM 944 O O . GLY A 1 115 ? -8.18 -22.047 -16.953 1 95.88 115 GLY A O 1
ATOM 945 N N . PHE A 1 116 ? -8.492 -20.141 -15.922 1 96.19 116 PHE A N 1
ATOM 946 C CA . PHE A 1 116 ? -7.23 -19.562 -16.375 1 96.19 116 PHE A CA 1
ATOM 947 C C . PHE A 1 116 ? -6.055 -20.406 -15.875 1 96.19 116 PHE A C 1
ATOM 949 O O . PHE A 1 116 ? -5.172 -20.766 -16.656 1 96.19 116 PHE A O 1
ATOM 956 N N . TYR A 1 117 ? -6.035 -20.766 -14.664 1 97.44 117 TYR A N 1
ATOM 957 C CA . TYR A 1 117 ? -4.918 -21.484 -14.078 1 97.44 117 TYR A CA 1
ATOM 958 C C . TYR A 1 117 ? -4.938 -22.953 -14.5 1 97.44 117 TYR A C 1
ATOM 960 O O . TYR A 1 117 ? -3.889 -23.594 -14.578 1 97.44 117 TYR A O 1
ATOM 968 N N . GLN A 1 118 ? -6.16 -23.469 -14.789 1 97.12 118 GLN A N 1
ATOM 969 C CA . GLN A 1 118 ? -6.258 -24.828 -15.297 1 97.12 118 GLN A CA 1
ATOM 970 C C . GLN A 1 118 ? -5.516 -24.969 -16.625 1 97.12 118 GLN A C 1
ATOM 972 O O . GLN A 1 118 ? -4.926 -26.016 -16.906 1 97.12 118 GLN A O 1
ATOM 977 N N . HIS A 1 119 ? -5.48 -23.953 -17.391 1 96.19 119 HIS A N 1
ATOM 978 C CA . HIS A 1 119 ? -4.762 -23.938 -18.656 1 96.19 119 HIS A CA 1
ATOM 979 C C . HIS A 1 119 ? -3.258 -24.078 -18.438 1 96.19 119 HIS A C 1
ATOM 981 O O . HIS A 1 119 ? -2.527 -24.484 -19.344 1 96.19 119 HIS A O 1
ATOM 987 N N . PHE A 1 120 ? -2.818 -23.844 -17.281 1 95.25 120 PHE A N 1
ATOM 988 C CA . PHE A 1 120 ? -1.395 -23.922 -16.984 1 95.25 120 PHE A CA 1
ATOM 989 C C . PHE A 1 120 ? -1.088 -25.141 -16.109 1 95.25 120 PHE A C 1
ATOM 991 O O . PHE A 1 120 ? -0.026 -25.203 -15.492 1 95.25 120 PHE A O 1
ATOM 998 N N . GLY A 1 121 ? -2.025 -26.016 -15.977 1 95.44 121 GLY A N 1
ATOM 999 C CA . GLY A 1 121 ? -1.761 -27.312 -15.359 1 95.44 121 GLY A CA 1
ATOM 1000 C C . GLY A 1 121 ? -2.205 -27.391 -13.914 1 95.44 121 GLY A C 1
ATOM 1001 O O . GLY A 1 121 ? -1.919 -28.359 -13.219 1 95.44 121 GLY A O 1
ATOM 1002 N N . PHE A 1 122 ? -2.955 -26.375 -13.453 1 97.62 122 PHE A N 1
ATOM 1003 C CA . PHE A 1 122 ? -3.459 -26.422 -12.086 1 97.62 122 PHE A CA 1
ATOM 1004 C C . PHE A 1 122 ? -4.773 -27.188 -12.016 1 97.62 122 PHE A C 1
ATOM 1006 O O . PHE A 1 122 ? -5.57 -27.156 -12.953 1 97.62 122 PHE A O 1
ATOM 1013 N N . THR A 1 123 ? -4.961 -27.828 -10.883 1 97.81 123 THR A N 1
ATOM 1014 C CA . THR A 1 123 ? -6.203 -28.547 -10.609 1 97.81 123 THR A CA 1
ATOM 1015 C C . THR A 1 123 ? -6.879 -28.016 -9.359 1 97.81 123 THR A C 1
ATOM 1017 O O . THR A 1 123 ? -6.215 -27.766 -8.344 1 97.81 123 THR A O 1
ATOM 1020 N N . SER A 1 124 ? -8.188 -27.812 -9.453 1 97.25 124 SER A N 1
ATOM 1021 C CA . SER A 1 124 ? -8.953 -27.344 -8.305 1 97.25 124 SER A CA 1
ATOM 1022 C C . SER A 1 124 ? -9.203 -28.469 -7.309 1 97.25 124 SER A C 1
ATOM 1024 O O . SER A 1 124 ? -9.391 -29.625 -7.703 1 97.25 124 SER A O 1
ATOM 1026 N N . SER A 1 125 ? -9.148 -28.141 -6.086 1 96.12 125 SER A N 1
ATOM 1027 C CA . SER A 1 125 ? -9.453 -29.125 -5.051 1 96.12 125 SER A CA 1
ATOM 1028 C C . SER A 1 125 ? -10.242 -28.484 -3.912 1 96.12 125 SER A C 1
ATOM 1030 O O . SER A 1 125 ? -10.086 -27.312 -3.615 1 96.12 125 SER A O 1
ATOM 1032 N N . GLY A 1 126 ? -11.109 -29.328 -3.324 1 94.81 126 GLY A N 1
ATOM 1033 C CA . GLY A 1 126 ? -11.906 -28.859 -2.197 1 94.81 126 GLY A CA 1
ATOM 1034 C C . GLY A 1 126 ? -13.141 -28.094 -2.613 1 94.81 126 GLY A C 1
ATOM 1035 O O . GLY A 1 126 ? -13.625 -28.234 -3.74 1 94.81 126 GLY A O 1
ATOM 1036 N N . THR A 1 127 ? -13.789 -27.406 -1.596 1 95.38 127 THR A N 1
ATOM 1037 C CA . THR A 1 127 ? -14.969 -26.578 -1.816 1 95.38 127 THR A CA 1
ATOM 1038 C C . THR A 1 127 ? -14.594 -25.094 -1.769 1 95.38 127 THR A C 1
ATOM 1040 O O . THR A 1 127 ? -13.742 -24.688 -0.969 1 95.38 127 THR A O 1
ATOM 1043 N N . PRO A 1 128 ? -15.195 -24.422 -2.682 1 95.69 128 PRO A N 1
ATOM 1044 C CA . PRO A 1 128 ? -14.953 -22.984 -2.584 1 95.69 128 PRO A CA 1
ATOM 1045 C C . PRO A 1 128 ? -15.203 -22.438 -1.177 1 95.69 128 PRO A C 1
ATOM 1047 O O . PRO A 1 128 ? -16.031 -22.969 -0.442 1 95.69 128 PRO A O 1
ATOM 1050 N N . PHE A 1 129 ? -14.398 -21.469 -0.818 1 95.81 129 PHE A N 1
ATOM 1051 C CA . PHE A 1 129 ? -14.523 -20.812 0.475 1 95.81 129 PHE A CA 1
ATOM 1052 C C . PHE A 1 129 ? -14.469 -19.297 0.316 1 95.81 129 PHE A C 1
ATOM 1054 O O . PHE A 1 129 ? -13.93 -18.781 -0.666 1 95.81 129 PHE A O 1
ATOM 1061 N N . LEU A 1 130 ? -15.047 -18.562 1.3 1 90.94 130 LEU A N 1
ATOM 1062 C CA . LEU A 1 130 ? -15.047 -17.109 1.249 1 90.94 130 LEU A CA 1
ATOM 1063 C C . LEU A 1 130 ? -13.75 -16.547 1.836 1 90.94 130 LEU A C 1
ATOM 1065 O O . LEU A 1 130 ? -13.367 -16.906 2.951 1 90.94 130 LEU A O 1
ATOM 1069 N N . PHE A 1 131 ? -13.062 -15.828 0.994 1 87.12 131 PHE A N 1
ATOM 1070 C CA . PHE A 1 131 ? -11.875 -15.109 1.426 1 87.12 131 PHE A CA 1
ATOM 1071 C C . PHE A 1 131 ? -12 -13.617 1.119 1 87.12 131 PHE A C 1
ATOM 1073 O O . PHE A 1 131 ? -12.086 -13.227 -0.046 1 87.12 131 PHE A O 1
ATOM 1080 N N . ASN A 1 132 ? -11.914 -12.766 2.152 1 84.12 132 ASN A N 1
ATOM 1081 C CA . ASN A 1 132 ? -12.148 -11.328 2.002 1 84.12 132 ASN A CA 1
ATOM 1082 C C . ASN A 1 132 ? -13.367 -11.047 1.136 1 84.12 132 ASN A C 1
ATOM 1084 O O . ASN A 1 132 ? -13.289 -10.273 0.179 1 84.12 132 ASN A O 1
ATOM 1088 N N . HIS A 1 133 ? -14.438 -11.781 1.279 1 84.62 133 HIS A N 1
ATOM 1089 C CA . HIS A 1 133 ? -15.773 -11.609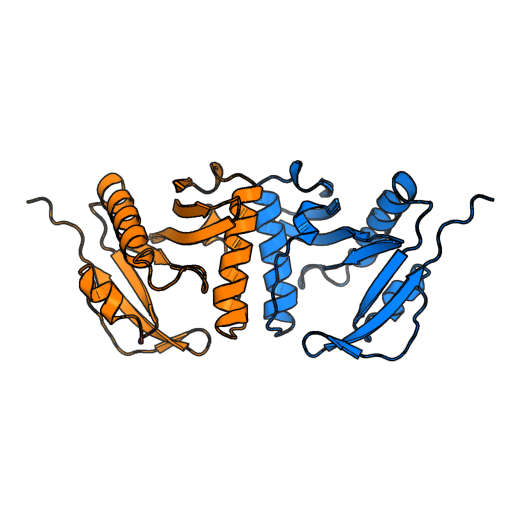 0.726 1 84.62 133 HIS A CA 1
ATOM 1090 C C . HIS A 1 133 ? -15.836 -12.078 -0.723 1 84.62 133 HIS A C 1
ATOM 1092 O O . HIS A 1 133 ? -16.75 -11.703 -1.465 1 84.62 133 HIS A O 1
ATOM 1098 N N . THR A 1 134 ? -14.883 -12.758 -1.157 1 88.56 134 THR A N 1
ATOM 1099 C CA . THR A 1 134 ? -14.875 -13.328 -2.502 1 88.56 134 THR A CA 1
ATOM 1100 C C . THR A 1 134 ? -14.672 -14.836 -2.449 1 88.56 134 THR A C 1
ATOM 1102 O O . THR A 1 134 ? -13.852 -15.336 -1.672 1 88.56 134 THR A O 1
ATOM 1105 N N . PRO A 1 135 ? -15.43 -15.531 -3.213 1 93.81 135 PRO A N 1
ATOM 1106 C CA . PRO A 1 135 ? -15.219 -16.984 -3.244 1 93.81 135 PRO A CA 1
ATOM 1107 C C . PRO A 1 135 ? -13.859 -17.359 -3.832 1 93.81 135 PRO A C 1
ATOM 1109 O O . PRO A 1 135 ? -13.484 -16.875 -4.898 1 93.81 135 PRO A O 1
ATOM 1112 N N . HIS A 1 136 ? -13.141 -18.188 -3.133 1 96.75 136 HIS A N 1
ATOM 1113 C CA . HIS A 1 136 ? -11.844 -18.719 -3.553 1 96.75 136 HIS A CA 1
ATOM 1114 C C . HIS A 1 136 ? -11.844 -20.25 -3.557 1 96.75 136 HIS A C 1
ATOM 1116 O O . HIS A 1 136 ? -12.711 -20.875 -2.949 1 96.75 136 HIS A O 1
ATOM 1122 N N . ILE A 1 137 ? -10.938 -20.797 -4.312 1 97.19 137 ILE A N 1
ATOM 1123 C CA . ILE A 1 137 ? -10.781 -22.234 -4.398 1 97.19 137 ILE A CA 1
ATOM 1124 C C . ILE A 1 137 ? -9.297 -22.594 -4.398 1 97.19 137 ILE A C 1
ATOM 1126 O O . ILE A 1 137 ? -8.477 -21.875 -4.98 1 97.19 137 ILE A O 1
ATOM 1130 N N . LYS A 1 138 ? -8.945 -23.609 -3.721 1 97.62 138 LYS A N 1
ATOM 1131 C CA . LYS A 1 138 ? -7.566 -24.094 -3.707 1 97.62 138 LYS A CA 1
ATOM 1132 C C . LYS A 1 138 ? -7.207 -24.781 -5.023 1 97.62 138 LYS A C 1
ATOM 1134 O O . LYS A 1 138 ? -8.008 -25.531 -5.578 1 97.62 138 LYS A O 1
ATOM 1139 N N . MET A 1 139 ? -6.012 -24.5 -5.562 1 98.12 139 MET A N 1
ATOM 1140 C CA . MET A 1 139 ? -5.516 -25.141 -6.777 1 98.12 139 MET A CA 1
ATOM 1141 C C . MET A 1 139 ? -4.07 -25.594 -6.598 1 98.12 139 MET A C 1
ATOM 1143 O O . MET A 1 139 ? -3.291 -24.938 -5.895 1 98.12 139 MET A O 1
ATOM 1147 N N . THR A 1 140 ? -3.781 -26.703 -7.211 1 97.62 140 THR A N 1
ATOM 1148 C CA . THR A 1 140 ? -2.443 -27.266 -7.059 1 97.62 140 THR A CA 1
ATOM 1149 C C . THR A 1 140 ? -1.88 -27.703 -8.414 1 97.62 140 THR A C 1
ATOM 1151 O O . THR A 1 140 ? -2.637 -27.984 -9.344 1 97.62 140 THR A O 1
ATOM 1154 N N . LYS A 1 141 ? -0.624 -27.641 -8.578 1 96.75 141 LYS A N 1
ATOM 1155 C CA . LYS A 1 141 ? 0.187 -28.172 -9.672 1 96.75 141 LYS A CA 1
ATOM 1156 C C . LYS A 1 141 ? 1.362 -28.984 -9.141 1 96.75 141 LYS A C 1
ATOM 1158 O O . LYS A 1 141 ? 2.203 -28.453 -8.406 1 96.75 141 LYS A O 1
ATOM 1163 N N . PRO A 1 142 ? 1.354 -30.266 -9.438 1 94.19 142 PRO A N 1
ATOM 1164 C CA . PRO A 1 142 ? 2.418 -31.125 -8.898 1 94.19 142 PRO A CA 1
ATOM 1165 C C . PRO A 1 142 ? 3.807 -30.703 -9.375 1 94.19 142 PRO A C 1
ATOM 1167 O O . PRO A 1 142 ? 3.936 -30.031 -10.398 1 94.19 142 PRO A O 1
ATOM 1170 N N . ALA A 1 143 ? 4.828 -31.109 -8.523 1 90.38 143 ALA A N 1
ATOM 1171 C CA . ALA A 1 143 ? 6.215 -30.875 -8.922 1 90.38 143 ALA A CA 1
ATOM 1172 C C . ALA A 1 143 ? 6.559 -31.625 -10.195 1 90.38 143 ALA A C 1
ATOM 1174 O O . ALA A 1 143 ? 5.91 -32.625 -10.531 1 90.38 143 ALA A O 1
ATOM 1175 N N . ARG A 1 144 ? 7.473 -31.031 -11.016 1 78.31 144 ARG A N 1
ATOM 1176 C CA . ARG A 1 144 ? 7.926 -31.734 -12.211 1 78.31 144 ARG A CA 1
ATOM 1177 C C . ARG A 1 144 ? 8.703 -33 -11.836 1 78.31 144 ARG A C 1
ATOM 1179 O O . ARG A 1 144 ? 9.586 -32.969 -10.984 1 78.31 144 ARG A O 1
ATOM 1186 N N . GLN A 1 145 ? 8.062 -34.156 -11.773 1 65.56 145 GLN A N 1
ATOM 1187 C CA . GLN A 1 145 ? 8.719 -35.438 -11.516 1 65.56 145 GLN A CA 1
ATOM 1188 C C . GLN A 1 145 ? 9.922 -35.625 -12.438 1 65.56 145 GLN A C 1
ATOM 1190 O O . GLN A 1 145 ? 9.867 -35.281 -13.625 1 65.56 145 GLN A O 1
ATOM 1195 N N . ARG A 1 146 ? 11.273 -35.312 -11.891 1 53.88 146 ARG A N 1
ATOM 1196 C CA . ARG A 1 146 ? 12.445 -35.781 -12.617 1 53.88 146 ARG A CA 1
ATOM 1197 C C . ARG A 1 146 ? 12.195 -37.156 -13.219 1 53.88 146 ARG A C 1
ATOM 1199 O O . ARG A 1 146 ? 11.805 -38.094 -12.516 1 53.88 146 ARG A O 1
ATOM 1206 N N . GLN A 1 147 ? 11.805 -37.125 -14.508 1 43.47 147 GLN A N 1
ATOM 1207 C CA . GLN A 1 147 ? 12.07 -38.406 -15.125 1 43.47 147 GLN A CA 1
ATOM 1208 C C . GLN A 1 147 ? 13.555 -38.75 -15.109 1 43.47 147 GLN A C 1
ATOM 1210 O O . GLN A 1 147 ? 14.398 -37.844 -15.227 1 43.47 147 GLN A O 1
ATOM 1215 N N . MET B 1 1 ? 13.602 5.559 16.438 1 91.94 1 MET B N 1
ATOM 1216 C CA . MET B 1 1 ? 14.312 6.699 15.867 1 91.94 1 MET B CA 1
ATOM 1217 C C . MET B 1 1 ? 13.438 7.453 14.875 1 91.94 1 MET B C 1
ATOM 1219 O O . MET B 1 1 ? 12.688 6.844 14.109 1 91.94 1 MET B O 1
ATOM 1223 N N . TRP B 1 2 ? 13.461 8.758 14.992 1 96.81 2 TRP B N 1
ATOM 1224 C CA . TRP B 1 2 ? 12.719 9.586 14.047 1 96.81 2 TRP B CA 1
ATOM 1225 C C . TRP B 1 2 ? 13.547 9.852 12.797 1 96.81 2 TRP B C 1
ATOM 1227 O O . TRP B 1 2 ? 14.758 10.055 12.875 1 96.81 2 TRP B O 1
ATOM 1237 N N . SER B 1 3 ? 12.906 9.82 11.742 1 98 3 SER B N 1
ATOM 1238 C CA . SER B 1 3 ? 13.555 10.094 10.461 1 98 3 SER B CA 1
ATOM 1239 C C . SER B 1 3 ? 12.711 11.023 9.602 1 98 3 SER B C 1
ATOM 1241 O O . SER B 1 3 ? 11.477 10.984 9.656 1 98 3 SER B O 1
ATOM 1243 N N . ILE B 1 4 ? 13.297 11.898 8.867 1 98.06 4 ILE B N 1
ATOM 1244 C CA . ILE B 1 4 ? 12.719 12.734 7.82 1 98.06 4 ILE B CA 1
ATOM 1245 C C . ILE B 1 4 ? 13.469 12.508 6.512 1 98.06 4 ILE B C 1
ATOM 1247 O O . ILE B 1 4 ? 14.672 12.758 6.43 1 98.06 4 ILE B O 1
ATOM 1251 N N . LYS B 1 5 ? 12.812 12.023 5.555 1 98.12 5 LYS B N 1
ATOM 1252 C CA . LYS B 1 5 ? 13.477 11.656 4.309 1 98.12 5 LYS B CA 1
ATOM 1253 C C . LYS B 1 5 ? 12.625 12.031 3.1 1 98.12 5 LYS B C 1
ATOM 1255 O O . LYS B 1 5 ? 11.398 11.938 3.146 1 98.12 5 LYS B O 1
ATOM 1260 N N . THR B 1 6 ? 13.312 12.461 2.049 1 97.81 6 THR B N 1
ATOM 1261 C CA . THR B 1 6 ? 12.633 12.508 0.76 1 97.81 6 THR B CA 1
ATOM 1262 C C . THR B 1 6 ? 12.406 11.102 0.215 1 97.81 6 THR B C 1
ATOM 1264 O O . THR B 1 6 ? 12.969 10.133 0.731 1 97.81 6 THR B O 1
ATOM 1267 N N . PHE B 1 7 ? 11.531 10.961 -0.786 1 98.5 7 PHE B N 1
ATOM 1268 C CA . PHE B 1 7 ? 11.219 9.648 -1.341 1 98.5 7 PHE B CA 1
ATOM 1269 C C . PHE B 1 7 ? 12.484 8.938 -1.801 1 98.5 7 PHE B C 1
ATOM 1271 O O . PHE B 1 7 ? 12.664 7.746 -1.541 1 98.5 7 PHE B O 1
ATOM 1278 N N . SER B 1 8 ? 13.383 9.641 -2.455 1 97.44 8 SER B N 1
ATOM 1279 C CA . SER B 1 8 ? 14.586 9.047 -3.025 1 97.44 8 SER B CA 1
ATOM 1280 C C . SER B 1 8 ? 15.547 8.578 -1.935 1 97.44 8 SER B C 1
ATOM 1282 O O . SER B 1 8 ? 16.453 7.789 -2.199 1 97.44 8 SER B O 1
ATOM 1284 N N . GLU B 1 9 ? 15.367 9.039 -0.704 1 98.31 9 GLU B N 1
ATOM 1285 C CA . GLU B 1 9 ? 16.234 8.672 0.411 1 98.31 9 GLU B CA 1
ATOM 1286 C C . GLU B 1 9 ? 15.703 7.449 1.145 1 98.31 9 GLU B C 1
ATOM 1288 O O . GLU B 1 9 ? 16.406 6.848 1.959 1 98.31 9 GLU B O 1
ATOM 1293 N N . LEU B 1 10 ? 14.492 7.09 0.869 1 98.38 10 LEU B N 1
ATOM 1294 C CA . LEU B 1 10 ? 13.906 5.93 1.525 1 98.38 10 LEU B CA 1
ATOM 1295 C C . LEU B 1 10 ? 14.547 4.637 1.027 1 98.38 10 LEU B C 1
ATOM 1297 O O . LEU B 1 10 ? 14.875 4.52 -0.155 1 98.38 10 LEU B O 1
ATOM 1301 N N . THR B 1 11 ? 14.719 3.736 1.892 1 97.44 11 THR B N 1
ATOM 1302 C CA . THR B 1 11 ? 15.023 2.371 1.481 1 97.44 11 THR B CA 1
ATOM 1303 C C . THR B 1 11 ? 13.742 1.611 1.145 1 97.44 11 THR B C 1
ATOM 1305 O O . THR B 1 11 ? 12.648 2.029 1.523 1 97.44 11 THR B O 1
ATOM 1308 N N . THR B 1 12 ? 13.844 0.502 0.458 1 97.81 12 THR B N 1
ATOM 1309 C CA . THR B 1 12 ? 12.68 -0.317 0.128 1 97.81 12 THR B CA 1
ATOM 1310 C C . THR B 1 12 ? 12.031 -0.863 1.394 1 97.81 12 THR B C 1
ATOM 1312 O O . THR B 1 12 ? 10.805 -0.946 1.479 1 97.81 12 THR B O 1
ATOM 1315 N N . THR B 1 13 ? 12.859 -1.175 2.395 1 97.81 13 THR B N 1
ATOM 1316 C CA . THR B 1 13 ? 12.328 -1.684 3.654 1 97.81 13 THR B CA 1
ATOM 1317 C C . THR B 1 13 ? 11.516 -0.608 4.371 1 97.81 13 THR B C 1
ATOM 1319 O O . THR B 1 13 ? 10.453 -0.893 4.934 1 97.81 13 THR B O 1
ATOM 1322 N N . GLU B 1 14 ? 12.008 0.608 4.328 1 98.12 14 GLU B N 1
ATOM 1323 C CA . GLU B 1 14 ? 11.273 1.717 4.922 1 98.12 14 GLU B CA 1
ATOM 1324 C C . GLU B 1 14 ? 9.961 1.968 4.184 1 98.12 14 GLU B C 1
ATOM 1326 O O . GLU B 1 14 ? 8.914 2.152 4.809 1 98.12 14 GLU B O 1
ATOM 1331 N N . LEU B 1 15 ? 10.039 1.976 2.893 1 98.56 15 LEU B N 1
ATOM 1332 C CA . LEU B 1 15 ? 8.844 2.221 2.088 1 98.56 15 LEU B CA 1
ATOM 1333 C C . LEU B 1 15 ? 7.816 1.118 2.295 1 98.56 15 LEU B C 1
ATOM 1335 O O . LEU B 1 15 ? 6.621 1.396 2.441 1 98.56 15 LEU B O 1
ATOM 1339 N N . TYR B 1 16 ? 8.297 -0.134 2.35 1 98.56 16 TYR B N 1
ATOM 1340 C CA . TYR B 1 16 ? 7.422 -1.256 2.668 1 98.56 16 TYR B CA 1
ATOM 1341 C C . TYR B 1 16 ? 6.711 -1.031 3.998 1 98.56 16 TYR B C 1
ATOM 1343 O O . TYR B 1 16 ? 5.488 -1.149 4.082 1 98.56 16 TYR B O 1
ATOM 1351 N N . ALA B 1 17 ? 7.434 -0.703 5.016 1 98.56 17 ALA B N 1
ATOM 1352 C CA . ALA B 1 17 ? 6.887 -0.562 6.359 1 98.56 17 ALA B CA 1
ATOM 1353 C C . ALA B 1 17 ? 5.902 0.601 6.434 1 98.56 17 ALA B C 1
ATOM 1355 O O . ALA B 1 17 ? 4.895 0.526 7.141 1 98.56 17 ALA B O 1
ATOM 1356 N N . ILE B 1 18 ? 6.191 1.682 5.684 1 98.75 18 ILE B N 1
ATOM 1357 C CA . ILE B 1 18 ? 5.305 2.838 5.621 1 98.75 18 ILE B CA 1
ATOM 1358 C C . ILE B 1 18 ? 3.965 2.43 5.012 1 98.75 18 ILE B C 1
ATOM 1360 O O . ILE B 1 18 ? 2.906 2.682 5.594 1 98.75 18 ILE B O 1
ATOM 1364 N N . TYR B 1 19 ? 4.004 1.733 3.928 1 98.81 19 TYR B N 1
ATOM 1365 C CA . TYR B 1 19 ? 2.773 1.343 3.244 1 98.81 19 TYR B CA 1
ATOM 1366 C C . TYR B 1 19 ? 2.021 0.283 4.039 1 98.81 19 TYR B C 1
ATOM 1368 O O . TYR B 1 19 ? 0.789 0.255 4.039 1 98.81 19 TYR B O 1
ATOM 1376 N N . GLU B 1 20 ? 2.775 -0.622 4.66 1 98.62 20 GLU B N 1
ATOM 1377 C CA . GLU B 1 20 ? 2.129 -1.616 5.512 1 98.62 20 GLU B CA 1
ATOM 1378 C C . GLU B 1 20 ? 1.302 -0.951 6.609 1 98.62 20 GLU B C 1
ATOM 1380 O O . GLU B 1 20 ? 0.138 -1.302 6.812 1 98.62 20 GLU B O 1
ATOM 1385 N N . LEU B 1 21 ? 1.832 0.038 7.273 1 98.62 21 LEU B N 1
ATOM 1386 C CA . LEU B 1 21 ? 1.138 0.753 8.336 1 98.62 21 LEU B CA 1
ATOM 1387 C C . LEU B 1 21 ? -0.039 1.547 7.785 1 98.62 21 LEU B C 1
ATOM 1389 O O . LEU B 1 21 ? -1.125 1.547 8.367 1 98.62 21 LEU B O 1
ATOM 1393 N N . ARG B 1 22 ? 0.161 2.25 6.684 1 98.75 22 ARG B N 1
ATOM 1394 C CA . ARG B 1 22 ? -0.88 3.102 6.121 1 98.75 22 ARG B CA 1
ATOM 1395 C C . ARG B 1 22 ? -2.076 2.275 5.66 1 98.75 22 ARG B C 1
ATOM 1397 O O . ARG B 1 22 ? -3.225 2.631 5.934 1 98.75 22 ARG B O 1
ATOM 1404 N N . VAL B 1 23 ? -1.814 1.176 5 1 98.5 23 VAL B N 1
ATOM 1405 C CA . VAL B 1 23 ? -2.912 0.316 4.566 1 98.5 23 VAL B CA 1
ATOM 1406 C C . VAL B 1 23 ? -3.607 -0.288 5.785 1 98.5 23 VAL B C 1
ATOM 1408 O O . VAL B 1 23 ? -4.836 -0.353 5.836 1 98.5 23 VAL B O 1
ATOM 1411 N N . LYS B 1 24 ? -2.846 -0.751 6.746 1 98.12 24 LYS B N 1
ATOM 1412 C CA . LYS B 1 24 ? -3.381 -1.32 7.977 1 98.12 24 LYS B CA 1
ATOM 1413 C C . LYS B 1 24 ? -4.34 -0.35 8.664 1 98.12 24 LYS B C 1
ATOM 1415 O O . LYS B 1 24 ? -5.379 -0.759 9.188 1 98.12 24 LYS B O 1
ATOM 1420 N N . THR B 1 25 ? -4.039 0.882 8.609 1 97.75 25 THR B N 1
ATOM 1421 C CA . THR B 1 25 ? -4.793 1.879 9.359 1 97.75 25 THR B CA 1
ATOM 1422 C C . THR B 1 25 ? -5.902 2.479 8.5 1 97.75 25 THR B C 1
ATOM 1424 O O . THR B 1 25 ? -7.082 2.41 8.867 1 97.75 25 THR B O 1
ATOM 1427 N N . PHE B 1 26 ? -5.574 2.994 7.32 1 96.44 26 PHE B N 1
ATOM 1428 C CA . PHE B 1 26 ? -6.512 3.816 6.559 1 96.44 26 PHE B CA 1
ATOM 1429 C C . PHE B 1 26 ? -7.465 2.943 5.754 1 96.44 26 PHE B C 1
ATOM 1431 O O . PHE B 1 26 ? -8.594 3.35 5.469 1 96.44 26 PHE B O 1
ATOM 1438 N N . VAL B 1 27 ? -7.066 1.726 5.41 1 96.62 27 VAL B N 1
ATOM 1439 C CA . VAL B 1 27 ? -7.941 0.83 4.66 1 96.62 27 VAL B CA 1
ATOM 1440 C C . VAL B 1 27 ? -8.625 -0.147 5.613 1 96.62 27 VAL B C 1
ATOM 1442 O O . VAL B 1 27 ? -9.852 -0.167 5.715 1 96.62 27 VAL B O 1
ATOM 1445 N N . VAL B 1 28 ? -7.871 -0.834 6.449 1 96.75 28 VAL B N 1
ATOM 1446 C CA . VAL B 1 28 ? -8.406 -1.958 7.211 1 96.75 28 VAL B CA 1
ATOM 1447 C C . VAL B 1 28 ? -9.07 -1.448 8.484 1 96.75 28 VAL B C 1
ATOM 1449 O O . VAL B 1 28 ? -10.273 -1.647 8.68 1 96.75 28 VAL B O 1
ATOM 1452 N N . GLU B 1 29 ? -8.305 -0.817 9.266 1 96.69 29 GLU B N 1
ATOM 1453 C CA . GLU B 1 29 ? -8.836 -0.342 10.539 1 96.69 29 GLU B CA 1
ATOM 1454 C C . GLU B 1 29 ? -10 0.623 10.328 1 96.69 29 GLU B C 1
ATOM 1456 O O . GLU B 1 29 ? -11.016 0.531 11.016 1 96.69 29 GLU B O 1
ATOM 1461 N N . GLN B 1 30 ? -9.914 1.51 9.359 1 93.81 30 GLN B N 1
ATOM 1462 C CA . GLN B 1 30 ? -10.922 2.537 9.141 1 93.81 30 GLN B CA 1
ATOM 1463 C C . GLN B 1 30 ? -11.992 2.062 8.164 1 93.81 30 GLN B C 1
ATOM 1465 O O . GLN B 1 30 ? -12.938 2.789 7.871 1 93.81 30 GLN B O 1
ATOM 1470 N N . GLN B 1 31 ? -11.844 0.876 7.641 1 93.38 31 GLN B N 1
ATOM 1471 C CA . GLN B 1 31 ? -12.828 0.25 6.766 1 93.38 31 GLN B CA 1
ATOM 1472 C C . GLN B 1 31 ? -13.172 1.153 5.586 1 93.38 31 GLN B C 1
ATOM 1474 O O . GLN B 1 31 ? -14.344 1.434 5.332 1 93.38 31 GLN B O 1
ATOM 1479 N N . ARG B 1 32 ? -12.125 1.536 4.867 1 92.81 32 ARG B N 1
ATOM 1480 C CA . ARG B 1 32 ? -12.297 2.434 3.729 1 92.81 32 ARG B CA 1
ATOM 1481 C C . ARG B 1 32 ? -11.758 1.8 2.449 1 92.81 32 ARG B C 1
ATOM 1483 O O . ARG B 1 32 ? -10.68 1.214 2.445 1 92.81 32 ARG B O 1
ATOM 1490 N N . ILE B 1 33 ? -12.555 1.948 1.375 1 94.62 33 ILE B N 1
ATOM 1491 C CA . ILE B 1 33 ? -12.117 1.567 0.035 1 94.62 33 ILE B CA 1
ATOM 1492 C C . ILE B 1 33 ? -11.672 2.807 -0.735 1 94.62 33 ILE B C 1
ATOM 1494 O O . ILE B 1 33 ? -12.508 3.586 -1.206 1 94.62 33 ILE B O 1
ATOM 1498 N N . TYR B 1 34 ? -10.398 2.969 -0.864 1 94.12 34 TYR B N 1
ATOM 1499 C CA . TYR B 1 34 ? -9.852 4.086 -1.627 1 94.12 34 TYR B CA 1
ATOM 1500 C C . TYR B 1 34 ? -8.414 3.801 -2.049 1 94.12 34 TYR B C 1
ATOM 1502 O O . TYR B 1 34 ? -7.801 2.834 -1.585 1 94.12 34 TYR B O 1
ATOM 1510 N N . GLN B 1 35 ? -7.887 4.535 -2.879 1 96.88 35 GLN B N 1
ATOM 1511 C CA . GLN B 1 35 ? -6.531 4.387 -3.393 1 96.88 35 GLN B CA 1
ATOM 1512 C C . GLN B 1 35 ? -5.5 4.887 -2.387 1 96.88 35 GLN B C 1
ATOM 1514 O O . GLN B 1 35 ? -5.133 6.062 -2.4 1 96.88 35 GLN B O 1
ATOM 1519 N N . GLU B 1 36 ? -5.195 3.891 -1.596 1 96.94 36 GLU B N 1
ATOM 1520 C CA . GLU B 1 36 ? -3.973 4.164 -0.846 1 96.94 36 GLU B CA 1
ATOM 1521 C C . GLU B 1 36 ? -2.738 4.031 -1.733 1 96.94 36 GLU B C 1
ATOM 1523 O O . GLU B 1 36 ? -2.773 3.336 -2.752 1 96.94 36 GLU B O 1
ATOM 1528 N N . VAL B 1 37 ? -1.532 4.703 -1.48 1 98.06 37 VAL B N 1
ATOM 1529 C CA . VAL B 1 37 ? -0.321 4.816 -2.285 1 98.06 37 VAL B CA 1
ATOM 1530 C C . VAL B 1 37 ? -0.595 5.68 -3.516 1 98.06 37 VAL B C 1
ATOM 1532 O O . VAL B 1 37 ? -1.29 5.25 -4.441 1 98.06 37 VAL B O 1
ATOM 1535 N N . ASP B 1 38 ? -0.151 6.793 -3.555 1 97.88 38 ASP B N 1
ATOM 1536 C CA . ASP B 1 38 ? -0.417 7.719 -4.652 1 97.88 38 ASP B CA 1
ATOM 1537 C C . ASP B 1 38 ? 0.836 8.508 -5.02 1 97.88 38 ASP B C 1
ATOM 1539 O O . ASP B 1 38 ? 1.885 8.344 -4.395 1 97.88 38 ASP B O 1
ATOM 1543 N N . ASP B 1 39 ? 0.736 9.258 -6.047 1 97.5 39 ASP B N 1
ATOM 1544 C CA . ASP B 1 39 ? 1.928 9.875 -6.625 1 97.5 39 ASP B CA 1
ATOM 1545 C C . ASP B 1 39 ? 2.43 11.023 -5.754 1 97.5 39 ASP B C 1
ATOM 1547 O O . ASP B 1 39 ? 3.549 11.5 -5.938 1 97.5 39 ASP B O 1
ATOM 1551 N N . THR B 1 40 ? 1.623 11.492 -4.727 1 97.94 40 THR B N 1
ATOM 1552 C CA . THR B 1 40 ? 2.098 12.484 -3.766 1 97.94 40 THR B CA 1
ATOM 1553 C C . THR B 1 40 ? 3.309 11.961 -3.002 1 97.94 40 THR B C 1
ATOM 1555 O O . THR B 1 40 ? 4.203 12.727 -2.643 1 97.94 40 THR B O 1
ATOM 1558 N N . ASP B 1 41 ? 3.363 10.672 -2.816 1 98.5 41 ASP B N 1
ATOM 1559 C CA . ASP B 1 41 ? 4.457 10.047 -2.08 1 98.5 41 ASP B CA 1
ATOM 1560 C C . ASP B 1 41 ? 5.801 10.336 -2.738 1 98.5 41 ASP B C 1
ATOM 1562 O O . ASP B 1 41 ? 6.816 10.484 -2.053 1 98.5 41 ASP B O 1
ATOM 1566 N N . LEU B 1 42 ? 5.812 10.477 -4.066 1 98.25 42 LEU B N 1
ATOM 1567 C CA . LEU B 1 42 ? 7.051 10.617 -4.824 1 98.25 42 LEU B CA 1
ATOM 1568 C C . LEU B 1 42 ? 7.664 12 -4.605 1 98.25 42 LEU B C 1
ATOM 1570 O O . LEU B 1 42 ? 8.859 12.195 -4.82 1 98.25 42 LEU B O 1
ATOM 1574 N N . LYS B 1 43 ? 6.859 12.977 -4.172 1 97.19 43 LYS B N 1
ATOM 1575 C CA . LYS B 1 43 ? 7.336 14.352 -4.062 1 97.19 43 LYS B CA 1
ATOM 1576 C C . LYS B 1 43 ? 7.316 14.828 -2.611 1 97.19 43 LYS B C 1
ATOM 1578 O O . LYS B 1 43 ? 7.613 15.992 -2.33 1 97.19 43 LYS B O 1
ATOM 1583 N N . ALA B 1 44 ? 6.984 13.977 -1.688 1 98 44 ALA B N 1
ATOM 1584 C CA . ALA B 1 44 ? 6.77 14.375 -0.299 1 98 44 ALA B CA 1
ATOM 1585 C C . ALA B 1 44 ? 8.031 14.164 0.53 1 98 44 ALA B C 1
ATOM 1587 O O . ALA B 1 44 ? 8.906 13.375 0.16 1 98 44 ALA B O 1
ATOM 1588 N N . TYR B 1 45 ? 8.109 14.906 1.623 1 98.19 45 TYR B N 1
ATOM 1589 C CA . TYR B 1 45 ? 8.914 14.492 2.764 1 98.19 45 TYR B CA 1
ATOM 1590 C C . TYR B 1 45 ? 8.164 13.469 3.613 1 98.19 45 TYR B C 1
ATOM 1592 O O . TYR B 1 45 ? 6.973 13.625 3.877 1 98.19 45 TYR B O 1
ATOM 1600 N N . HIS B 1 46 ? 8.828 12.461 3.971 1 98.75 46 HIS B N 1
ATOM 1601 C CA . HIS B 1 46 ? 8.281 11.422 4.828 1 98.75 46 HIS B CA 1
ATOM 1602 C C . HIS B 1 46 ? 8.867 11.492 6.23 1 98.75 46 HIS B C 1
ATOM 1604 O O . HIS B 1 46 ? 10.086 11.406 6.402 1 98.75 46 HIS B O 1
ATOM 1610 N N . VAL B 1 47 ? 8.031 11.711 7.207 1 98.69 47 VAL B N 1
ATOM 1611 C CA . VAL B 1 47 ? 8.391 11.766 8.617 1 98.69 47 VAL B CA 1
ATOM 1612 C C . VAL B 1 47 ? 7.895 10.508 9.328 1 98.69 47 VAL B C 1
ATOM 1614 O O . VAL B 1 47 ? 6.703 10.188 9.281 1 98.69 47 VAL B O 1
ATOM 1617 N N . PHE B 1 48 ? 8.844 9.766 9.953 1 98.69 48 PHE B N 1
ATOM 1618 C CA . PHE B 1 48 ? 8.375 8.523 10.547 1 98.69 48 PHE B CA 1
ATOM 1619 C C . PHE B 1 48 ? 9.281 8.102 11.703 1 98.69 48 PHE B C 1
ATOM 1621 O O . PHE B 1 48 ? 10.43 8.531 11.789 1 98.69 48 PHE B O 1
ATOM 1628 N N . LYS B 1 49 ? 8.695 7.383 12.594 1 98.38 49 LYS B N 1
ATOM 1629 C CA . LYS B 1 49 ? 9.414 6.754 13.695 1 98.38 49 LYS B CA 1
ATOM 1630 C C . LYS B 1 49 ? 9.508 5.242 13.5 1 98.38 49 LYS B C 1
ATOM 1632 O O . LYS B 1 49 ? 8.5 4.582 13.25 1 98.38 49 LYS B O 1
ATOM 1637 N N . THR B 1 50 ? 10.734 4.723 13.625 1 97.25 50 THR B N 1
ATOM 1638 C CA . THR B 1 50 ? 10.977 3.297 13.445 1 97.25 50 THR B CA 1
ATOM 1639 C C . THR B 1 50 ? 11.297 2.631 14.781 1 97.25 50 THR B C 1
ATOM 1641 O O . THR B 1 50 ? 12.094 3.152 15.562 1 97.25 50 THR B O 1
ATOM 1644 N N . VAL B 1 51 ? 10.594 1.489 15.031 1 94.56 51 VAL B N 1
ATOM 1645 C CA . VAL B 1 51 ? 10.906 0.61 16.156 1 94.56 51 VAL B CA 1
ATOM 1646 C C . VAL B 1 51 ? 11.023 -0.832 15.664 1 94.56 51 VAL B C 1
ATOM 1648 O O . VAL B 1 51 ? 10.047 -1.413 15.188 1 94.56 51 VAL B O 1
ATOM 1651 N N . ASN B 1 52 ? 12.164 -1.49 15.797 1 90.62 52 ASN B N 1
ATOM 1652 C CA . ASN B 1 52 ? 12.398 -2.871 15.391 1 90.62 52 ASN B CA 1
ATOM 1653 C C . ASN B 1 52 ? 11.961 -3.115 13.953 1 90.62 52 ASN B C 1
ATOM 1655 O O . ASN B 1 52 ? 11.203 -4.047 13.68 1 90.62 52 ASN B O 1
ATOM 1659 N N . GLN B 1 53 ? 12.242 -2.234 12.984 1 87.69 53 GLN B N 1
ATOM 1660 C CA . GLN B 1 53 ? 12.023 -2.334 11.547 1 87.69 53 GLN B CA 1
ATOM 1661 C C . GLN B 1 53 ? 10.555 -2.094 11.195 1 87.69 53 GLN B C 1
ATOM 1663 O O . GLN B 1 53 ? 10.148 -2.301 10.047 1 87.69 53 GLN B O 1
ATOM 1668 N N . SER B 1 54 ? 9.797 -1.738 12.195 1 94.5 54 SER B N 1
ATOM 1669 C CA . SER B 1 54 ? 8.414 -1.328 11.969 1 94.5 54 SER B CA 1
ATOM 1670 C C . SER B 1 54 ? 8.266 0.186 12.062 1 94.5 54 SER B C 1
ATOM 1672 O O . SER B 1 54 ? 9.016 0.846 12.789 1 94.5 54 SER B O 1
ATOM 1674 N N . ILE B 1 55 ? 7.355 0.679 11.344 1 98 55 ILE B N 1
ATOM 1675 C CA . ILE B 1 55 ? 6.992 2.086 11.469 1 98 55 ILE B CA 1
ATOM 1676 C C . ILE B 1 55 ? 5.816 2.232 12.438 1 98 55 ILE B C 1
ATOM 1678 O O . ILE B 1 55 ? 4.762 1.625 12.242 1 98 55 ILE B O 1
ATOM 1682 N N . ILE B 1 56 ? 5.977 3.062 13.445 1 98 56 ILE B N 1
ATOM 1683 C CA . ILE B 1 56 ? 4.918 3.137 14.445 1 98 56 ILE B CA 1
ATOM 1684 C C . ILE B 1 56 ? 4.23 4.5 14.367 1 98 56 ILE B C 1
ATOM 1686 O O . ILE B 1 56 ? 3.16 4.695 14.953 1 98 56 ILE B O 1
ATOM 1690 N N . ALA B 1 57 ? 4.77 5.449 13.711 1 98.69 57 ALA B N 1
ATOM 1691 C CA . ALA B 1 57 ? 4.184 6.754 13.414 1 98.69 57 ALA B CA 1
ATOM 1692 C C . ALA B 1 57 ? 4.68 7.285 12.07 1 98.69 57 ALA B C 1
ATOM 1694 O O . ALA B 1 57 ? 5.836 7.066 11.695 1 98.69 57 ALA B O 1
ATOM 1695 N N . TYR B 1 58 ? 3.828 8.008 11.383 1 98.81 58 TYR B N 1
ATOM 1696 C CA . TYR B 1 58 ? 4.18 8.453 10.039 1 98.81 58 TYR B CA 1
ATOM 1697 C C . TYR B 1 58 ? 3.332 9.648 9.617 1 98.81 58 TYR B C 1
ATOM 1699 O O . TYR B 1 58 ? 2.168 9.758 10.016 1 98.81 58 TYR B O 1
ATOM 1707 N N . ALA B 1 59 ? 3.873 10.477 8.781 1 98.75 59 ALA B N 1
ATOM 1708 C CA . ALA B 1 59 ? 3.178 11.508 8.016 1 98.75 59 ALA B CA 1
ATOM 1709 C C . ALA B 1 59 ? 3.963 11.883 6.758 1 98.75 59 ALA B C 1
ATOM 1711 O O . ALA B 1 59 ? 5.168 11.633 6.676 1 98.75 59 ALA B O 1
ATOM 1712 N N . ARG B 1 60 ? 3.289 12.453 5.824 1 98.75 60 ARG B N 1
ATOM 1713 C CA . ARG B 1 60 ? 3.984 12.992 4.66 1 98.75 60 ARG B CA 1
ATOM 1714 C C . ARG B 1 60 ? 3.693 14.484 4.492 1 98.75 60 ARG B C 1
ATOM 1716 O O . ARG B 1 60 ? 2.576 14.938 4.75 1 98.75 60 ARG B O 1
ATOM 1723 N N . ILE B 1 61 ? 4.672 15.25 4.09 1 98.38 61 ILE B N 1
ATOM 1724 C CA . ILE B 1 61 ? 4.617 16.688 3.857 1 98.38 61 ILE B CA 1
ATOM 1725 C C . ILE B 1 61 ? 4.879 16.984 2.383 1 98.38 61 ILE B C 1
ATOM 1727 O O . ILE B 1 61 ? 5.816 16.453 1.792 1 98.38 61 ILE B O 1
ATOM 1731 N N . PHE B 1 62 ? 4.086 17.812 1.749 1 98.06 62 PHE B N 1
ATOM 1732 C CA . PHE B 1 62 ? 4.246 18.109 0.328 1 98.06 62 PHE B CA 1
ATOM 1733 C C . PHE B 1 62 ? 3.676 19.469 -0.012 1 98.06 62 PHE B C 1
ATOM 1735 O O . PHE B 1 62 ? 2.875 20.031 0.746 1 98.06 62 PHE B O 1
ATOM 1742 N N . THR B 1 63 ? 4.109 20.016 -1.111 1 96.75 63 THR B N 1
ATOM 1743 C CA . THR B 1 63 ? 3.645 21.328 -1.547 1 96.75 63 THR B CA 1
ATOM 1744 C C . THR B 1 63 ? 2.564 21.188 -2.617 1 96.75 63 THR B C 1
ATOM 1746 O O . THR B 1 63 ? 2.611 20.266 -3.438 1 96.75 63 THR B O 1
ATOM 1749 N N . GLU B 1 64 ? 1.637 21.969 -2.385 1 94.44 64 GLU B N 1
ATOM 1750 C CA . GLU B 1 64 ? 0.705 22.281 -3.463 1 94.44 64 GLU B CA 1
ATOM 1751 C C . GLU B 1 64 ? 1 23.641 -4.066 1 94.44 64 GLU B C 1
ATOM 1753 O O . GLU B 1 64 ? 1.879 24.359 -3.59 1 94.44 64 GLU B O 1
ATOM 1758 N N . ASP B 1 65 ? 0.559 24.016 -5.191 1 87.81 65 ASP B N 1
ATOM 1759 C CA . ASP B 1 65 ? 0.875 25.219 -5.957 1 87.81 65 ASP B CA 1
ATOM 1760 C C . ASP B 1 65 ? 0.983 26.438 -5.047 1 87.81 65 ASP B C 1
ATOM 1762 O O . ASP B 1 65 ? 1.937 27.219 -5.148 1 87.81 65 ASP B O 1
ATOM 1766 N N . ASP B 1 66 ? 0.171 26.688 -4.066 1 92.25 66 ASP B N 1
ATOM 1767 C CA . ASP B 1 66 ? 0.15 27.938 -3.316 1 92.25 66 ASP B CA 1
ATOM 1768 C C . ASP B 1 66 ? 0.216 27.688 -1.812 1 92.25 66 ASP B C 1
ATOM 1770 O O . ASP B 1 66 ? 0.138 28.609 -1.012 1 92.25 66 ASP B O 1
ATOM 1774 N N . HIS B 1 67 ? 0.394 26.438 -1.438 1 96.88 67 HIS B N 1
ATOM 1775 C CA . HIS B 1 67 ? 0.447 26.141 -0.013 1 96.88 67 HIS B CA 1
ATOM 1776 C C . HIS B 1 67 ? 1.159 24.812 0.24 1 96.88 67 HIS B C 1
ATOM 1778 O O . HIS B 1 67 ? 1.449 24.062 -0.7 1 96.88 67 HIS B O 1
ATOM 1784 N N . LEU B 1 68 ? 1.481 24.656 1.518 1 97.38 68 LEU B N 1
ATOM 1785 C CA . LEU B 1 68 ? 2.012 23.391 2.025 1 97.38 68 LEU B CA 1
ATOM 1786 C C . LEU B 1 68 ? 0.896 22.531 2.605 1 97.38 68 LEU B C 1
ATOM 1788 O O . LEU B 1 68 ? -0.088 23.047 3.133 1 97.38 68 LEU B O 1
ATOM 1792 N N . SER B 1 69 ? 1.075 21.266 2.41 1 98.12 69 SER B N 1
ATOM 1793 C CA . SER B 1 69 ? 0.149 20.344 3.047 1 98.12 69 SER B CA 1
ATOM 1794 C C . SER B 1 69 ? 0.89 19.156 3.66 1 98.12 69 SER B C 1
ATOM 1796 O O . SER B 1 69 ? 2.07 18.938 3.381 1 98.12 69 SER B O 1
ATOM 1798 N N . PHE B 1 70 ? 0.249 18.531 4.57 1 98.06 70 PHE B N 1
ATOM 1799 C CA . PHE B 1 70 ? 0.683 17.234 5.07 1 98.06 70 PHE B CA 1
ATOM 1800 C C . PHE B 1 70 ? -0.512 16.312 5.293 1 98.06 70 PHE B C 1
ATOM 1802 O O . PHE B 1 70 ? -1.653 16.781 5.359 1 98.06 70 PHE B O 1
ATOM 1809 N N . GLY B 1 71 ? -0.276 15.023 5.273 1 97.31 71 GLY B N 1
ATOM 1810 C CA . GLY B 1 71 ? -1.346 14.047 5.441 1 97.31 71 GLY B CA 1
ATOM 1811 C C . GLY B 1 71 ? -0.844 12.672 5.812 1 97.31 71 GLY B C 1
ATOM 1812 O O . GLY B 1 71 ? 0.322 12.5 6.18 1 97.31 71 GLY B O 1
ATOM 1813 N N . ARG B 1 72 ? -1.857 11.727 5.855 1 97.69 72 ARG B N 1
ATOM 1814 C CA . ARG B 1 72 ? -1.59 10.344 6.25 1 97.69 72 ARG B CA 1
ATOM 1815 C C . ARG B 1 72 ? -0.957 10.281 7.633 1 97.69 72 ARG B C 1
ATOM 1817 O O . ARG B 1 72 ? -0.026 9.508 7.863 1 97.69 72 ARG B O 1
ATOM 1824 N N . VAL B 1 73 ? -1.34 11.266 8.383 1 97.62 73 VAL B N 1
ATOM 1825 C CA . VAL B 1 73 ? -0.872 11.273 9.766 1 97.62 73 VAL B CA 1
ATOM 1826 C C . VAL B 1 73 ? -1.396 10.031 10.484 1 97.62 73 VAL B C 1
ATOM 1828 O O . VAL B 1 73 ? -2.607 9.852 10.625 1 97.62 73 VAL B O 1
ATOM 1831 N N . VAL B 1 74 ? -0.438 9.211 10.969 1 98 74 VAL B N 1
ATOM 1832 C CA . VAL B 1 74 ? -0.893 7.934 11.508 1 98 74 VAL B CA 1
ATOM 1833 C C . VAL B 1 74 ? 0.056 7.469 12.617 1 98 74 VAL B C 1
ATOM 1835 O O . VAL B 1 74 ? 1.271 7.648 12.516 1 98 74 VAL B O 1
ATOM 1838 N N . VAL B 1 75 ? -0.499 7.008 13.648 1 98 75 VAL B N 1
ATOM 1839 C CA . VAL B 1 75 ? 0.188 6.273 14.711 1 98 75 VAL B CA 1
ATOM 1840 C C . VAL B 1 75 ? -0.357 4.852 14.789 1 98 75 VAL B C 1
ATOM 1842 O O . VAL B 1 75 ? -1.571 4.641 14.742 1 98 75 VAL B O 1
ATOM 1845 N N . ASP B 1 76 ? 0.562 3.881 14.805 1 97.88 76 ASP B N 1
ATOM 1846 C CA . ASP B 1 76 ? 0.155 2.488 14.969 1 97.88 76 ASP B CA 1
ATOM 1847 C C . ASP B 1 76 ? -0.847 2.34 16.109 1 97.88 76 ASP B C 1
ATOM 1849 O O . ASP B 1 76 ? -0.67 2.932 17.172 1 97.88 76 ASP B O 1
ATOM 1853 N N . LYS B 1 77 ? -1.856 1.57 15.875 1 96.62 77 LYS B N 1
ATOM 1854 C CA . LYS B 1 77 ? -2.957 1.406 16.812 1 96.62 77 LYS B CA 1
ATOM 1855 C C . LYS B 1 77 ? -2.443 0.995 18.203 1 96.62 77 LYS B C 1
ATOM 1857 O O . LYS B 1 77 ? -2.92 1.494 19.219 1 96.62 77 LYS B O 1
ATOM 1862 N N . ASN B 1 78 ? -1.459 0.151 18.219 1 95.38 78 ASN B N 1
ATOM 1863 C CA . ASN B 1 78 ? -0.947 -0.407 19.469 1 95.38 78 ASN B CA 1
ATOM 1864 C C . ASN B 1 78 ? -0.01 0.568 20.172 1 95.38 78 ASN B C 1
ATOM 1866 O O . ASN B 1 78 ? 0.445 0.302 21.297 1 95.38 78 ASN B O 1
ATOM 1870 N N . GLN B 1 79 ? 0.326 1.691 19.547 1 94.94 79 GLN B N 1
ATOM 1871 C CA . GLN B 1 79 ? 1.258 2.668 20.109 1 94.94 79 GLN B CA 1
ATOM 1872 C C . GLN B 1 79 ? 0.561 3.996 20.391 1 94.94 79 GLN B C 1
ATOM 1874 O O . GLN B 1 79 ? 1.214 4.988 20.719 1 94.94 79 GLN B O 1
ATOM 1879 N N . ARG B 1 80 ? -0.761 3.99 20.234 1 93.44 80 ARG B N 1
ATOM 1880 C CA . ARG B 1 80 ? -1.516 5.223 20.453 1 93.44 80 ARG B CA 1
ATOM 1881 C C . ARG B 1 80 ? -1.646 5.543 21.938 1 93.44 80 ARG B C 1
ATOM 1883 O O . ARG B 1 80 ? -1.481 4.664 22.781 1 93.44 80 ARG B O 1
ATOM 1890 N N . GLY B 1 81 ? -1.781 6.82 22.219 1 91.06 81 GLY B N 1
ATOM 1891 C CA . GLY B 1 81 ? -1.886 7.25 23.609 1 91.06 81 GLY B CA 1
ATOM 1892 C C . GLY B 1 81 ? -0.539 7.516 24.25 1 91.06 81 GLY B C 1
ATOM 1893 O O . GLY B 1 81 ? -0.448 7.66 25.469 1 91.06 81 GLY B O 1
ATOM 1894 N N . GLN B 1 82 ? 0.557 7.574 23.438 1 92.81 82 GLN B N 1
ATOM 1895 C CA . GLN B 1 82 ? 1.91 7.773 23.953 1 92.81 82 GLN B CA 1
ATOM 1896 C C . GLN B 1 82 ? 2.512 9.07 23.422 1 92.81 82 GLN B C 1
ATOM 1898 O O . GLN B 1 82 ? 3.73 9.18 23.281 1 92.81 82 GLN B O 1
ATOM 1903 N N . HIS B 1 83 ? 1.669 9.969 22.969 1 94.12 83 HIS B N 1
ATOM 1904 C CA . HIS B 1 83 ? 2.031 11.32 22.562 1 94.12 83 HIS B CA 1
ATOM 1905 C C . HIS B 1 83 ? 2.803 11.312 21.25 1 94.12 83 HIS B C 1
ATOM 1907 O O . HIS B 1 83 ? 3.467 12.289 20.906 1 94.12 83 HIS B O 1
ATOM 1913 N N . LEU B 1 84 ? 2.803 10.242 20.578 1 96.19 84 LEU B N 1
ATOM 1914 C CA . LEU B 1 84 ? 3.531 10.133 19.312 1 96.19 84 LEU B CA 1
ATOM 1915 C C . LEU B 1 84 ? 2.957 11.086 18.266 1 96.19 84 LEU B C 1
ATOM 1917 O O . LEU B 1 84 ? 3.688 11.594 17.422 1 96.19 84 LEU B O 1
ATOM 1921 N N . GLY B 1 85 ? 1.617 11.32 18.359 1 96.88 85 GLY B N 1
ATOM 1922 C CA . GLY B 1 85 ? 1.008 12.297 17.469 1 96.88 85 GLY B CA 1
ATOM 1923 C C . GLY B 1 85 ? 1.587 13.688 17.625 1 96.88 85 GLY B C 1
ATOM 1924 O O . GLY B 1 85 ? 1.876 14.359 16.625 1 96.88 85 GLY B O 1
ATOM 1925 N N . ALA B 1 86 ? 1.735 14.062 18.828 1 96.19 86 ALA B N 1
ATOM 1926 C CA . ALA B 1 86 ? 2.32 15.367 19.125 1 96.19 86 ALA B CA 1
ATOM 1927 C C . ALA B 1 86 ? 3.771 15.43 18.656 1 96.19 86 ALA B C 1
ATOM 1929 O O . ALA B 1 86 ? 4.207 16.453 18.109 1 96.19 86 ALA B O 1
ATOM 1930 N N . ASP B 1 87 ? 4.523 14.352 18.922 1 97 87 ASP B N 1
ATOM 1931 C CA . ASP B 1 87 ? 5.902 14.281 18.438 1 97 87 ASP B CA 1
ATOM 1932 C C . ASP B 1 87 ? 5.969 14.406 16.922 1 97 87 ASP B C 1
ATOM 1934 O O . ASP B 1 87 ? 6.824 15.117 16.391 1 97 87 ASP B O 1
ATOM 1938 N N . LEU B 1 88 ? 5.105 13.719 16.297 1 97.56 88 LEU B N 1
ATOM 1939 C CA . LEU B 1 88 ? 5.02 13.773 14.836 1 97.56 88 LEU B CA 1
ATOM 1940 C C . LEU B 1 88 ? 4.785 15.203 14.359 1 97.56 88 LEU B C 1
ATOM 1942 O O . LEU B 1 88 ? 5.477 15.68 13.461 1 97.56 88 LEU B O 1
ATOM 1946 N N . MET B 1 89 ? 3.875 15.938 14.992 1 97.12 89 MET B N 1
ATOM 1947 C CA . MET B 1 89 ? 3.566 17.312 14.633 1 97.12 89 MET B CA 1
ATOM 1948 C C . MET B 1 89 ? 4.781 18.219 14.836 1 97.12 89 MET B C 1
ATOM 1950 O O . MET B 1 89 ? 5.023 19.125 14.039 1 97.12 89 MET B O 1
ATOM 1954 N N . ALA B 1 90 ? 5.516 17.953 15.859 1 96.5 90 ALA B N 1
ATOM 1955 C CA . ALA B 1 90 ? 6.723 18.734 16.109 1 96.5 90 ALA B CA 1
ATOM 1956 C C . ALA B 1 90 ? 7.723 18.578 14.969 1 96.5 90 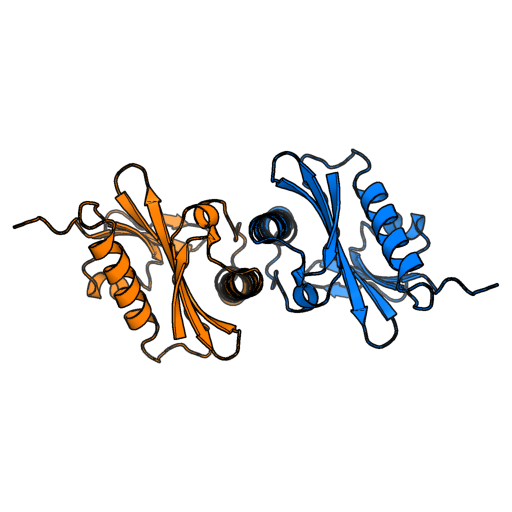ALA B C 1
ATOM 1958 O O . ALA B 1 90 ? 8.352 19.547 14.555 1 96.5 90 ALA B O 1
ATOM 1959 N N . HIS B 1 91 ? 7.883 17.391 14.508 1 97.25 91 HIS B N 1
ATOM 1960 C CA . HIS B 1 91 ? 8.805 17.156 13.398 1 97.25 91 HIS B CA 1
ATOM 1961 C C . HIS B 1 91 ? 8.281 17.766 12.109 1 97.25 91 HIS B C 1
ATOM 1963 O O . HIS B 1 91 ? 9.055 18.281 11.297 1 97.25 91 HIS B O 1
ATOM 1969 N N . ILE B 1 92 ? 6.961 17.672 11.859 1 96.75 92 ILE B N 1
ATOM 1970 C CA . ILE B 1 92 ? 6.355 18.344 10.719 1 96.75 92 ILE B CA 1
ATOM 1971 C C . ILE B 1 92 ? 6.664 19.828 10.766 1 96.75 92 ILE B C 1
ATOM 1973 O O . ILE B 1 92 ? 7.117 20.406 9.781 1 96.75 92 ILE B O 1
ATOM 1977 N N . GLU B 1 93 ? 6.457 20.391 11.922 1 94.31 93 GLU B N 1
ATOM 1978 C CA . GLU B 1 93 ? 6.727 21.812 12.109 1 94.31 93 GLU B CA 1
ATOM 1979 C C . GLU B 1 93 ? 8.195 22.141 11.836 1 94.31 93 GLU B C 1
ATOM 1981 O O . GLU B 1 93 ? 8.516 23.203 11.289 1 94.31 93 GLU B O 1
ATOM 1986 N N . GLN B 1 94 ? 9.023 21.281 12.258 1 94.38 94 GLN B N 1
ATOM 1987 C CA . GLN B 1 94 ? 10.453 21.469 11.992 1 94.38 94 GLN B CA 1
ATOM 1988 C C . GLN B 1 94 ? 10.727 21.562 10.5 1 94.38 94 GLN B C 1
ATOM 1990 O O . GLN B 1 94 ? 11.461 22.438 10.047 1 94.38 94 GLN B O 1
ATOM 1995 N N . VAL B 1 95 ? 10.164 20.656 9.703 1 94.12 95 VAL B N 1
ATOM 1996 C CA . VAL B 1 95 ? 10.344 20.641 8.25 1 94.12 95 VAL B CA 1
ATOM 1997 C C . VAL B 1 95 ? 9.781 21.938 7.66 1 94.12 95 VAL B C 1
ATOM 1999 O O . VAL B 1 95 ? 10.391 22.547 6.777 1 94.12 95 VAL B O 1
ATOM 2002 N N . VAL B 1 96 ? 8.641 22.328 8.148 1 92.62 96 VAL B N 1
ATOM 2003 C CA . VAL B 1 96 ? 7.977 23.531 7.668 1 92.62 96 VAL B CA 1
ATOM 2004 C C . VAL B 1 96 ? 8.875 24.75 7.906 1 92.62 96 VAL B C 1
ATOM 2006 O O . VAL B 1 96 ? 9.102 25.547 6.996 1 92.62 96 VAL B O 1
ATOM 2009 N N . GLN B 1 97 ? 9.383 24.844 9.062 1 91.19 97 GLN B N 1
ATOM 2010 C CA . GLN B 1 97 ? 10.219 25.984 9.438 1 91.19 97 GLN B CA 1
ATOM 2011 C C . GLN B 1 97 ? 11.5 26.016 8.609 1 91.19 97 GLN B C 1
ATOM 2013 O O . GLN B 1 97 ? 11.961 27.094 8.203 1 91.19 97 GLN B O 1
ATOM 2018 N N . GLU B 1 98 ? 12.008 24.922 8.32 1 92.25 98 GLU B N 1
ATOM 2019 C CA . GLU B 1 98 ? 13.297 24.812 7.641 1 92.25 98 GLU B CA 1
ATOM 2020 C C . GLU B 1 98 ? 13.148 25.047 6.141 1 92.25 98 GLU B C 1
ATOM 2022 O O . GLU B 1 98 ? 14.031 25.625 5.504 1 92.25 98 GLU B O 1
ATOM 2027 N N . HIS B 1 99 ? 12.016 24.656 5.605 1 91.5 99 HIS B N 1
ATOM 2028 C CA . HIS B 1 99 ? 12 24.578 4.148 1 91.5 99 HIS B CA 1
ATOM 2029 C C . HIS B 1 99 ? 10.836 25.391 3.574 1 91.5 99 HIS B C 1
ATOM 2031 O O . HIS B 1 99 ? 10.836 25.734 2.389 1 91.5 99 HIS B O 1
ATOM 2037 N N . TYR B 1 100 ? 9.859 25.672 4.418 1 92.25 100 TYR B N 1
ATOM 2038 C CA . TYR B 1 100 ? 8.625 26.188 3.832 1 92.25 100 TYR B CA 1
ATOM 2039 C C . TYR B 1 100 ? 8.016 27.266 4.707 1 92.25 100 TYR B C 1
ATOM 2041 O O . TYR B 1 100 ? 6.789 27.406 4.781 1 92.25 100 TYR B O 1
ATOM 2049 N N . ALA B 1 101 ? 8.789 28.016 5.375 1 89.06 101 ALA B N 1
ATOM 2050 C CA . ALA B 1 101 ? 8.32 28.969 6.375 1 89.06 101 ALA B CA 1
ATOM 2051 C C . ALA B 1 101 ? 7.441 30.047 5.738 1 89.06 101 ALA B C 1
ATOM 2053 O O . ALA B 1 101 ? 6.582 30.625 6.406 1 89.06 101 ALA B O 1
ATOM 2054 N N . ASP B 1 102 ? 7.535 30.203 4.449 1 91.12 102 ASP B N 1
ATOM 2055 C CA . ASP B 1 102 ? 6.848 31.297 3.781 1 91.12 102 ASP B CA 1
ATOM 2056 C C . ASP B 1 102 ? 5.539 30.828 3.146 1 91.12 102 ASP B C 1
ATOM 2058 O O . ASP B 1 102 ? 4.832 31.625 2.518 1 91.12 102 ASP B O 1
ATOM 2062 N N . LEU B 1 103 ? 5.172 29.594 3.342 1 94.38 103 LEU B N 1
ATOM 2063 C CA . LEU B 1 103 ? 3.945 29.047 2.768 1 94.38 103 LEU B CA 1
ATOM 2064 C C . LEU B 1 103 ? 2.906 28.797 3.852 1 94.38 103 LEU B C 1
ATOM 2066 O O . LEU B 1 103 ? 3.244 28.328 4.941 1 94.38 103 LEU B O 1
ATOM 2070 N N . PRO B 1 104 ? 1.679 29.188 3.559 1 96.5 104 PRO B N 1
ATOM 2071 C CA . PRO B 1 104 ? 0.628 28.703 4.453 1 96.5 104 PRO B CA 1
ATOM 2072 C C . PRO B 1 104 ? 0.444 27.188 4.371 1 96.5 104 PRO B C 1
ATOM 2074 O O . PRO B 1 104 ? 0.844 26.562 3.383 1 96.5 104 PRO B O 1
ATOM 2077 N N . ILE B 1 105 ? -0.094 26.656 5.434 1 97.62 105 ILE B N 1
ATOM 2078 C CA . ILE B 1 105 ? -0.38 25.219 5.461 1 97.62 105 ILE B CA 1
ATOM 2079 C C . ILE B 1 105 ? -1.887 25 5.352 1 97.62 105 ILE B C 1
ATOM 2081 O O . ILE B 1 105 ? -2.672 25.672 6.016 1 97.62 105 ILE B O 1
ATOM 2085 N N . GLN B 1 106 ? -2.277 24.125 4.449 1 97.81 106 GLN B N 1
ATOM 2086 C CA . GLN B 1 106 ? -3.67 23.719 4.309 1 97.81 106 GLN B CA 1
ATOM 2087 C C . GLN B 1 106 ? -3.801 22.203 4.352 1 97.81 106 GLN B C 1
ATOM 2089 O O . GLN B 1 106 ? -3.057 21.484 3.674 1 97.81 106 GLN B O 1
ATOM 2094 N N . ILE B 1 107 ? -4.742 21.719 5.215 1 97.56 107 ILE B N 1
ATOM 2095 C CA . ILE B 1 107 ? -4.984 20.281 5.293 1 97.56 107 ILE B CA 1
ATOM 2096 C C . ILE B 1 107 ? -6.488 20.016 5.289 1 97.56 107 ILE B C 1
ATOM 2098 O O . ILE B 1 107 ? -7.289 20.938 5.441 1 97.56 107 ILE B O 1
ATOM 2102 N N . GLU B 1 108 ? -6.859 18.828 4.957 1 96.19 108 GLU B N 1
ATOM 2103 C CA . GLU B 1 108 ? -8.195 18.281 5.176 1 96.19 108 GLU B CA 1
ATOM 2104 C C . GLU B 1 108 ? -8.18 17.203 6.273 1 96.19 108 GLU B C 1
ATOM 2106 O O . GLU B 1 108 ? -7.535 16.172 6.125 1 96.19 108 GLU B O 1
ATOM 2111 N N . ALA B 1 109 ? -8.836 17.5 7.344 1 96.19 109 ALA B N 1
ATOM 2112 C CA . ALA B 1 109 ? -8.82 16.609 8.5 1 96.19 109 ALA B CA 1
ATOM 2113 C C . ALA B 1 109 ? -10.188 15.977 8.719 1 96.19 109 ALA B C 1
ATOM 2115 O O . ALA B 1 109 ? -11.219 16.594 8.445 1 96.19 109 ALA B O 1
ATOM 2116 N N . GLN B 1 110 ? -10.125 14.711 9.188 1 92.88 110 GLN B N 1
ATOM 2117 C CA . GLN B 1 110 ? -11.375 14.148 9.695 1 92.88 110 GLN B CA 1
ATOM 2118 C C . GLN B 1 110 ? -11.938 15 10.836 1 92.88 110 GLN B C 1
ATOM 2120 O O . GLN B 1 110 ? -11.188 15.477 11.688 1 92.88 110 GLN B O 1
ATOM 2125 N N . VAL B 1 111 ? -13.266 15.156 10.875 1 94.88 111 VAL B N 1
ATOM 2126 C CA . VAL B 1 111 ? -13.93 16.078 11.797 1 94.88 111 VAL B CA 1
ATOM 2127 C C . VAL B 1 111 ? -13.586 15.711 13.234 1 94.88 111 VAL B C 1
ATOM 2129 O O . VAL B 1 111 ? -13.258 16.578 14.047 1 94.88 111 VAL B O 1
ATOM 2132 N N . PRO B 1 112 ? -13.508 14.453 13.609 1 93.88 112 PRO B N 1
ATOM 2133 C CA . PRO B 1 112 ? -13.258 14.117 15.008 1 93.88 112 PRO B CA 1
ATOM 2134 C C . PRO B 1 112 ? -11.859 14.523 15.469 1 93.88 112 PRO B C 1
ATOM 2136 O O . PRO B 1 112 ? -11.625 14.688 16.672 1 93.88 112 PRO B O 1
ATOM 2139 N N . VAL B 1 113 ? -10.93 14.75 14.594 1 93.94 113 VAL B N 1
ATOM 2140 C CA . VAL B 1 113 ? -9.562 15.023 15.031 1 93.94 113 VAL B CA 1
ATOM 2141 C C . VAL B 1 113 ? -9.227 16.5 14.805 1 93.94 113 VAL B C 1
ATOM 2143 O O . VAL B 1 113 ? -8.078 16.906 14.961 1 93.94 113 VAL B O 1
ATOM 2146 N N . GLN B 1 114 ? -10.211 17.266 14.422 1 95.31 114 GLN B N 1
ATOM 2147 C CA . GLN B 1 114 ? -9.953 18.672 14.148 1 95.31 114 GLN B CA 1
ATOM 2148 C C . GLN B 1 114 ? -9.383 19.375 15.375 1 95.31 114 GLN B C 1
ATOM 2150 O O . GLN B 1 114 ? -8.555 20.281 15.25 1 95.31 114 GLN B O 1
ATOM 2155 N N . GLY B 1 115 ? -9.875 18.969 16.594 1 95.88 115 GLY B N 1
ATOM 2156 C CA . GLY B 1 115 ? -9.359 19.547 17.828 1 95.88 115 GLY B CA 1
ATOM 2157 C C . GLY B 1 115 ? -7.871 19.344 18.016 1 95.88 115 GLY B C 1
ATOM 2158 O O . GLY B 1 115 ? -7.176 20.219 18.547 1 95.88 115 GLY B O 1
ATOM 2159 N N . PHE B 1 116 ? -7.402 18.25 17.594 1 96.19 116 PHE B N 1
ATOM 2160 C CA . PHE B 1 116 ? -5.984 17.938 17.656 1 96.19 116 PHE B CA 1
ATOM 2161 C C . PHE B 1 116 ? -5.164 18.969 16.875 1 96.19 116 PHE B C 1
ATOM 2163 O O . PHE B 1 116 ? -4.18 19.5 17.406 1 96.19 116 PHE B O 1
ATOM 2170 N N . TYR B 1 117 ? -5.543 19.281 15.719 1 97.44 117 TYR B N 1
ATOM 2171 C CA . TYR B 1 117 ? -4.785 20.188 14.859 1 97.44 117 TYR B CA 1
ATOM 2172 C C . TYR B 1 117 ? -4.953 21.641 15.312 1 97.44 117 TYR B C 1
ATOM 2174 O O . TYR B 1 117 ? -4.059 22.469 15.117 1 97.44 117 TYR B O 1
ATOM 2182 N N . GLN B 1 118 ? -6.121 21.938 15.93 1 97.12 118 GLN B N 1
ATOM 2183 C CA . GLN B 1 118 ? -6.32 23.266 16.484 1 97.12 118 GLN B CA 1
ATOM 2184 C C . GLN B 1 118 ? -5.277 23.578 17.562 1 97.12 118 GLN B C 1
ATOM 2186 O O . GLN B 1 118 ? -4.84 24.719 17.703 1 97.12 118 GLN B O 1
ATOM 2191 N N . HIS B 1 119 ? -4.848 22.594 18.266 1 96.19 119 HIS B N 1
ATOM 2192 C CA . HIS B 1 119 ? -3.816 22.75 19.281 1 96.19 119 HIS B CA 1
ATOM 2193 C C . HIS B 1 119 ? -2.482 23.156 18.656 1 96.19 119 HIS B C 1
ATOM 2195 O O . HIS B 1 119 ? -1.616 23.703 19.344 1 96.19 119 HIS B O 1
ATOM 2201 N N . PHE B 1 120 ? -2.348 22.984 17.438 1 95.25 120 PHE B N 1
ATOM 2202 C CA . PHE B 1 120 ? -1.101 23.297 16.75 1 95.25 120 PHE B CA 1
ATOM 2203 C C . PHE B 1 120 ? -1.271 24.531 15.867 1 95.25 120 PHE B C 1
ATOM 2205 O O . PHE B 1 120 ? -0.452 24.781 14.984 1 95.25 120 PHE B O 1
ATOM 2212 N N . GLY B 1 121 ? -2.359 25.234 16.016 1 95.44 121 GLY B N 1
ATOM 2213 C CA . GLY B 1 121 ? -2.518 26.531 15.383 1 95.44 121 GLY B CA 1
ATOM 2214 C C . GLY B 1 121 ? -3.35 26.484 14.117 1 95.44 121 GLY B C 1
ATOM 2215 O O . GLY B 1 121 ? -3.451 27.484 13.398 1 95.44 121 GLY B O 1
ATOM 2216 N N . PHE B 1 122 ? -3.998 25.344 13.852 1 97.69 122 PHE B N 1
ATOM 2217 C CA . PHE B 1 122 ? -4.855 25.25 12.672 1 97.69 122 PHE B CA 1
ATOM 2218 C C . PHE B 1 122 ? -6.262 25.766 12.992 1 97.69 122 PHE B C 1
ATOM 2220 O O . PHE B 1 122 ? -6.75 25.594 14.109 1 97.69 122 PHE B O 1
ATOM 2227 N N . THR B 1 123 ? -6.859 26.344 11.984 1 97.81 123 THR B N 1
ATOM 2228 C CA . THR B 1 123 ? -8.242 26.812 12.086 1 97.81 123 THR B CA 1
ATOM 2229 C C . THR B 1 123 ? -9.117 26.125 11.047 1 97.81 123 THR B C 1
ATOM 2231 O O . THR B 1 123 ? -8.727 25.984 9.891 1 97.81 123 THR B O 1
ATOM 2234 N N . SER B 1 124 ? -10.297 25.688 11.492 1 97.25 124 SER B N 1
ATOM 2235 C CA . SER B 1 124 ? -11.25 25.062 10.586 1 97.25 124 SER B CA 1
ATOM 2236 C C . SER B 1 124 ? -11.961 26.094 9.727 1 97.25 124 SER B C 1
ATOM 2238 O O . SER B 1 124 ? -12.25 27.203 10.188 1 97.25 124 SER B O 1
ATOM 2240 N N . SER B 1 125 ? -12.188 25.75 8.539 1 96.12 125 SER B N 1
ATOM 2241 C CA . SER B 1 125 ? -12.938 26.625 7.652 1 96.12 125 SER B CA 1
ATOM 2242 C C . SER B 1 125 ? -13.891 25.844 6.758 1 96.12 125 SER B C 1
ATOM 2244 O O . SER B 1 125 ? -13.602 24.688 6.398 1 96.12 125 SER B O 1
ATOM 2246 N N . GLY B 1 126 ? -15.023 26.484 6.445 1 94.81 126 GLY B N 1
ATOM 2247 C CA . GLY B 1 126 ? -15.992 25.844 5.566 1 94.81 126 GLY B CA 1
ATOM 2248 C C . GLY B 1 126 ? -16.906 24.875 6.281 1 94.81 126 GLY B C 1
ATOM 2249 O O . GLY B 1 126 ? -17.094 24.969 7.496 1 94.81 126 GLY B O 1
ATOM 2250 N N . THR B 1 127 ? -17.672 24.062 5.461 1 95.38 127 THR B N 1
ATOM 2251 C CA . THR B 1 127 ? -18.562 23.031 5.969 1 95.38 127 THR B CA 1
ATOM 2252 C C . THR B 1 127 ? -17.953 21.641 5.785 1 95.38 127 THR B C 1
ATOM 2254 O O . THR B 1 127 ? -17.312 21.375 4.773 1 95.38 127 THR B O 1
ATOM 2257 N N . PRO B 1 128 ? -18.156 20.891 6.797 1 95.69 128 PRO B N 1
ATOM 2258 C CA . PRO B 1 128 ? -17.703 19.516 6.602 1 95.69 128 PRO B CA 1
ATOM 2259 C C . PRO B 1 128 ? -18.219 18.891 5.305 1 95.69 128 PRO B C 1
ATOM 2261 O O . PRO B 1 128 ? -19.312 19.25 4.84 1 95.69 128 PRO B O 1
ATOM 2264 N N . PHE B 1 129 ? -17.375 18.094 4.711 1 95.81 129 PHE B N 1
ATOM 2265 C CA . PHE B 1 129 ? -17.734 17.391 3.486 1 95.81 129 PHE B CA 1
ATOM 2266 C C . PHE B 1 129 ? -17.359 15.914 3.584 1 95.81 129 PHE B C 1
ATOM 2268 O O . PHE B 1 129 ? -16.484 15.539 4.367 1 95.81 129 PHE B O 1
ATOM 2275 N N . LEU B 1 130 ? -18.031 15.07 2.781 1 90.75 130 LEU B N 1
ATOM 2276 C CA . LEU B 1 130 ? -17.75 13.641 2.789 1 90.75 130 LEU B CA 1
ATOM 2277 C C . LEU B 1 130 ? -16.594 13.312 1.853 1 90.75 130 LEU B C 1
ATOM 2279 O O . LEU B 1 130 ? -16.594 13.711 0.687 1 90.75 130 LEU B O 1
ATOM 2283 N N . PHE B 1 131 ? -15.578 12.75 2.445 1 87.06 131 PHE B N 1
ATOM 2284 C CA . PHE B 1 131 ? -14.445 12.242 1.681 1 87.06 131 PHE B CA 1
ATOM 2285 C C . PHE B 1 131 ? -14.219 10.766 1.963 1 87.06 131 PHE B C 1
ATOM 2287 O O . PHE B 1 131 ? -13.891 10.383 3.09 1 87.06 131 PHE B O 1
ATOM 2294 N N . ASN B 1 132 ? -14.281 9.93 0.929 1 83.81 132 ASN B N 1
ATOM 2295 C CA . ASN B 1 132 ? -14.211 8.477 1.094 1 83.81 132 ASN B CA 1
ATOM 2296 C C . ASN B 1 132 ? -15.07 8 2.26 1 83.81 132 ASN B C 1
ATOM 2298 O O . ASN B 1 132 ? -14.602 7.277 3.135 1 83.81 132 ASN B O 1
ATOM 2302 N N . HIS B 1 133 ? -16.25 8.531 2.451 1 84.5 133 HIS B N 1
ATOM 2303 C CA . HIS B 1 133 ? -17.328 8.133 3.35 1 84.5 133 HIS B CA 1
ATOM 2304 C C . HIS B 1 133 ? -17.062 8.617 4.773 1 84.5 133 HIS B C 1
ATOM 2306 O O . HIS B 1 133 ? -17.641 8.094 5.727 1 84.5 133 HIS B O 1
ATOM 2312 N N . THR B 1 134 ? -16.156 9.469 4.934 1 88.38 134 THR B N 1
ATOM 2313 C CA . THR B 1 134 ? -15.875 10.062 6.238 1 88.38 134 THR B CA 1
ATOM 2314 C C . THR B 1 134 ? -15.977 11.586 6.172 1 88.38 134 THR B C 1
ATOM 2316 O O . THR B 1 134 ? -15.516 12.203 5.211 1 88.38 134 THR B O 1
ATOM 2319 N N . PRO B 1 135 ? -16.609 12.141 7.137 1 93.81 135 PRO B N 1
ATOM 2320 C CA . PRO B 1 135 ? -16.656 13.602 7.148 1 93.81 135 PRO B CA 1
ATOM 2321 C C . PRO B 1 135 ? -15.289 14.242 7.352 1 93.81 135 PRO B C 1
ATOM 2323 O O . PRO B 1 135 ? -14.547 13.844 8.25 1 93.81 135 PRO B O 1
ATOM 2326 N N . HIS B 1 136 ? -14.945 15.18 6.508 1 96.69 136 HIS B N 1
ATOM 2327 C CA . HIS B 1 136 ? -13.703 15.938 6.566 1 96.69 136 HIS B CA 1
ATOM 2328 C C . HIS B 1 136 ? -13.977 17.438 6.613 1 96.69 136 HIS B C 1
ATOM 2330 O O . HIS B 1 136 ? -15.078 17.875 6.285 1 96.69 136 HIS B O 1
ATOM 2336 N N . ILE B 1 137 ? -13.016 18.156 7.105 1 97.12 137 ILE B N 1
ATOM 2337 C CA . ILE B 1 137 ? -13.109 19.609 7.184 1 97.12 137 ILE B CA 1
ATOM 2338 C C . ILE B 1 137 ? -11.766 20.234 6.789 1 97.12 137 ILE B C 1
ATOM 2340 O O . ILE B 1 137 ? -10.711 19.688 7.105 1 97.12 137 ILE B O 1
ATOM 2344 N N . LYS B 1 138 ? -11.82 21.297 6.086 1 97.62 138 LYS B N 1
ATOM 2345 C CA . LYS B 1 138 ? -10.609 22.016 5.707 1 97.62 138 LYS B CA 1
ATOM 2346 C C . LYS B 1 138 ? -10.031 22.781 6.895 1 97.62 138 LYS B C 1
ATOM 2348 O O . LYS B 1 138 ? -10.773 23.391 7.668 1 97.62 138 LYS B O 1
ATOM 2353 N N . MET B 1 139 ? -8.711 22.734 7.066 1 98.12 139 MET B N 1
ATOM 2354 C CA . MET B 1 139 ? -8.023 23.484 8.117 1 98.12 139 MET B CA 1
ATOM 2355 C C . MET B 1 139 ? -6.793 24.203 7.562 1 98.12 139 MET B C 1
ATOM 2357 O O . MET B 1 139 ? -6.133 23.688 6.656 1 98.12 139 MET B O 1
ATOM 2361 N N . THR B 1 140 ? -6.559 25.359 8.102 1 97.62 140 THR B N 1
ATOM 2362 C CA . THR B 1 140 ? -5.441 26.156 7.605 1 97.62 140 THR B CA 1
ATOM 2363 C C . THR B 1 140 ? -4.617 26.703 8.766 1 97.62 140 THR B C 1
ATOM 2365 O O . THR B 1 140 ? -5.129 26.875 9.875 1 97.62 140 THR B O 1
ATOM 2368 N N . LYS B 1 141 ? -3.371 26.891 8.57 1 96.75 141 LYS B N 1
ATOM 2369 C CA . LYS B 1 141 ? -2.404 27.594 9.406 1 96.75 141 LYS B CA 1
ATOM 2370 C C . LYS B 1 141 ? -1.592 28.594 8.594 1 96.75 141 LYS B C 1
ATOM 2372 O O . LYS B 1 141 ? -0.901 28.219 7.645 1 96.75 141 LYS B O 1
ATOM 2377 N N . PRO B 1 142 ? -1.758 29.859 8.914 1 94.19 142 PRO B N 1
ATOM 2378 C CA . PRO B 1 142 ? -1.06 30.875 8.133 1 94.19 142 PRO B CA 1
ATOM 2379 C C . PRO B 1 142 ? 0.459 30.734 8.188 1 94.19 142 PRO B C 1
ATOM 2381 O O . PRO B 1 142 ? 0.989 30.125 9.125 1 94.19 142 PRO B O 1
ATOM 2384 N N . ALA B 1 143 ? 1.115 31.297 7.098 1 90.38 143 ALA B N 1
ATOM 2385 C CA . ALA B 1 143 ? 2.576 31.328 7.09 1 90.38 143 ALA B CA 1
ATOM 2386 C C . ALA B 1 143 ? 3.115 32.156 8.25 1 90.38 143 ALA B C 1
ATOM 2388 O O . ALA B 1 143 ? 2.412 33.031 8.773 1 90.38 143 ALA B O 1
ATOM 2389 N N . ARG B 1 144 ? 4.305 31.766 8.766 1 78.5 144 ARG B N 1
ATOM 2390 C CA . ARG B 1 144 ? 4.934 32.562 9.812 1 78.5 144 ARG B CA 1
ATOM 2391 C C . ARG B 1 144 ? 5.34 33.938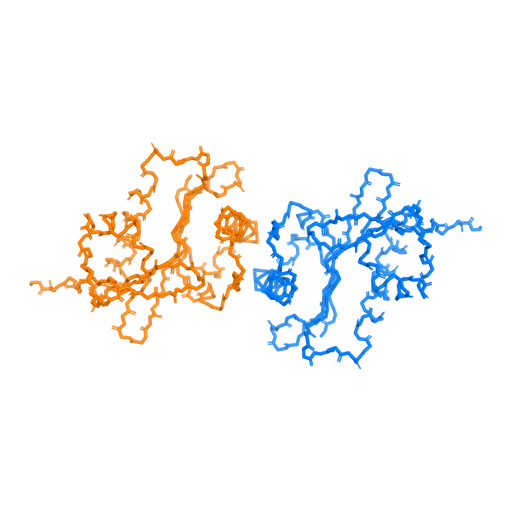 9.281 1 78.5 144 ARG B C 1
ATOM 2393 O O . ARG B 1 144 ? 5.953 34.031 8.219 1 78.5 144 ARG B O 1
ATOM 2400 N N . GLN B 1 145 ? 4.496 34.938 9.375 1 65.31 145 GLN B N 1
ATOM 2401 C CA . GLN B 1 145 ? 4.812 36.312 8.984 1 65.31 145 GLN B CA 1
ATOM 2402 C C . GLN B 1 145 ? 6.16 36.75 9.555 1 65.31 145 GLN B C 1
ATOM 2404 O O . GLN B 1 145 ? 6.488 36.438 10.703 1 65.31 145 GLN B O 1
ATOM 2409 N N . ARG B 1 146 ? 7.336 36.688 8.664 1 53.94 146 ARG B N 1
ATOM 2410 C CA . ARG B 1 146 ? 8.547 37.406 9.055 1 53.94 146 ARG B CA 1
ATOM 2411 C C . ARG B 1 146 ? 8.211 38.719 9.742 1 53.94 146 ARG B C 1
ATOM 2413 O O . ARG B 1 146 ? 7.473 39.562 9.188 1 53.94 146 ARG B O 1
ATOM 2420 N N . GLN B 1 147 ? 8.211 38.688 11.117 1 43.31 147 GLN B N 1
ATOM 2421 C CA . GLN B 1 147 ? 8.383 40.031 11.672 1 43.31 147 GLN B CA 1
ATOM 2422 C C . GLN B 1 147 ? 9.734 40.625 11.273 1 43.31 147 GLN B C 1
ATOM 2424 O O . GLN B 1 147 ? 10.719 39.906 11.141 1 43.31 147 GLN B O 1
#

InterPro domains:
  IPR000182 GNAT domain [PF13673] (23-141)
  IPR000182 GNAT domain [PS51186] (5-144)
  IPR016181 Acyl-CoA N-acyltransferase [SSF55729] (1-144)

Sequence (294 aa):
MWSIKTFSELTTTELYAIYELRVKTFVVEQQRIYQEVDDTDLKAYHVFKTVNQSIIAYARIFTEDDHLSFGRVVVDKNQRGQHLGADLMAHIEQVVQEHYADLPIQIEAQVPVQGFYQHFGFTSSGTPFLFNHTPHIKMTKPARQRQMWSIKTFSELTTTELYAIYELRVKTFVVEQQRIYQEVDDTDLKAYHVFKTVNQSIIAYARIFTEDDHLSFGRVVVDKNQRGQHLGADLMAHIEQVVQEHYADLPIQIEAQVPVQGFYQHFGFTSSGTPFLFNHTPHIKMTKPARQRQ

Radius of gyration: 21.78 Å; Cα contacts (8 Å, |Δi|>4): 533; chains: 2; bounding box: 35×78×48 Å

Organism: Lactiplantibacillus plantarum (strain ATCC BAA-793 / NCIMB 8826 / WCFS1) (NCBI:txid220668)

pLDDT: mean 94.95, std 6.83, range [43.31, 98.81]